Protein AF-A0A165U8E1-F1 (afdb_monomer)

Sequence (188 aa):
MFRFIMDIDNTLEETMRKMEQAFVKPVVGIERNIFEADGSMERFLAEEDQKIDDLNTQLAEFERIAQNEFNEVRIALEGAPITPHQIHELDNLIYVLENKANQTRKALQKSKSSLNQHVKELSLYSKQGASKMNKQNKRLRNWLEADAEACLKYALLYRALRADLSDKTEETKIKSRDDLDKFFDNLG

Solvent-accessible surface area (backbone atoms only — not comparable to full-atom values): 10462 Å² total; per-residue (Å²): 113,74,69,63,58,56,50,41,54,52,45,53,54,49,40,49,53,51,51,61,69,44,51,73,74,72,76,70,65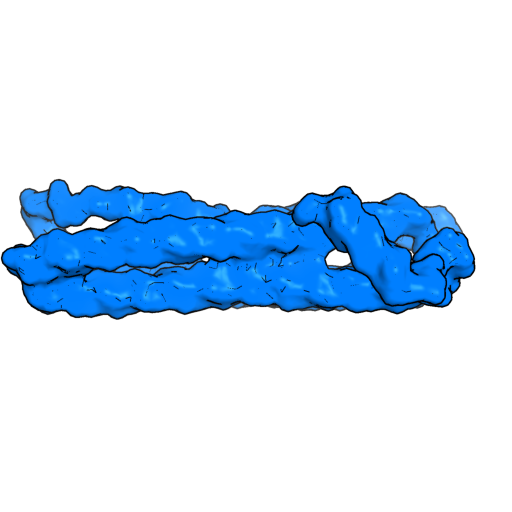,85,81,70,80,88,78,74,92,80,81,44,75,65,57,55,51,51,54,54,51,50,52,50,53,51,51,52,53,46,49,54,50,31,54,51,49,53,53,51,42,52,52,51,51,50,54,50,59,74,71,50,93,81,51,76,65,58,55,50,54,52,51,50,52,29,49,54,28,43,53,48,18,51,51,32,47,53,48,46,58,55,41,54,58,56,54,52,48,53,32,53,60,38,41,78,80,30,64,68,58,18,52,52,50,47,52,51,52,50,52,50,46,53,48,38,50,51,53,21,48,52,29,42,52,54,24,51,52,50,49,53,51,52,53,61,50,26,68,72,38,88,92,52,51,74,86,44,72,67,55,53,50,54,53,56,68,73,69,114

pLDDT: mean 73.1, std 14.59, range [34.38, 90.19]

Mean predicted aligned error: 11.15 Å

Secondary structure (DSSP, 8-state):
-HHHHHHHHHHHHHHHHHHHHHSPPP-----------SS-HHHHHHHHHHHHHHHHHHHHHHHHHHHHHHHHHHHHHHSSPPPHHHHHHHHHHHHHHHHHHHHHHHHHHHHHHHHHHHHHHHHTT-HHHHHHHHHHHHHHHHHHHHHHHHHHHHHHHHHHHHHHHHHHSTTS---SHHHHHHHHHTT-

Nearest PDB structures (foldseek):
  5msj-assembly2_H  TM=3.711E-01  e=5.737E+00  Mus musculus
  6r1j-assembly1_J-2  TM=2.034E-01  e=9.439E-01  Aeromonas hydrophila J-1
  5msj-assembly4_a  TM=2.692E-01  e=2.844E+00  Mus musculus
  6dfk-assembly2_N  TM=2.281E-01  e=2.327E+00  Plasmodium falciparum 3D7
  5mx5-assembly2_H  TM=2.598E-01  e=7.011E+00  Mus musculus

Foldseek 3Di:
DVVLQVLLVVLLVVLLVVLVVLQDDQPQACPDPCDDPDDDLVVVLVVLVVVLVVLVVSLVVSLVSLVVSLVVNLVSLVPDQDDPVSLVSLVVLLLVLQVSLVVLVVSLVVNVVVLVVVLVVVCVPDVVSSVSSVVSSVSVSVSSNSSSVSSNVSSVSSVVSSQVSLVVDPVRHPPDPVSVVVVVVVSD

Radius of gyration: 21.57 Å; Cα contacts (8 Å, |Δi|>4): 132; chains: 1; bounding box: 46×36×60 Å

Structure (mmCIF, N/CA/C/O backbone):
data_AF-A0A165U8E1-F1
#
_entry.id   AF-A0A165U8E1-F1
#
loop_
_atom_site.group_PDB
_atom_site.id
_atom_site.type_symbol
_atom_site.label_atom_id
_atom_site.label_alt_id
_atom_site.label_comp_id
_atom_site.label_asym_id
_atom_site.label_entity_id
_atom_site.label_seq_id
_atom_site.pdbx_PDB_ins_code
_atom_site.Cartn_x
_atom_site.Cartn_y
_atom_site.Cartn_z
_atom_site.occupancy
_atom_site.B_iso_or_equiv
_atom_site.auth_seq_id
_atom_site.auth_comp_id
_atom_site.auth_asym_id
_atom_site.auth_atom_id
_atom_site.pdbx_PDB_model_num
ATOM 1 N N . MET A 1 1 ? 21.571 10.385 -27.779 1.00 41.25 1 MET A N 1
ATOM 2 C CA . MET A 1 1 ? 21.739 9.095 -27.076 1.00 41.25 1 MET A CA 1
ATOM 3 C C . MET A 1 1 ? 21.942 9.292 -25.575 1.00 41.25 1 MET A C 1
ATOM 5 O O . MET A 1 1 ? 21.066 8.875 -24.842 1.00 41.25 1 MET A O 1
ATOM 9 N N . PHE A 1 2 ? 22.964 10.030 -25.114 1.00 36.56 2 PHE A N 1
ATOM 10 C CA . PHE A 1 2 ? 23.179 10.314 -23.676 1.00 36.56 2 PHE A CA 1
ATOM 11 C C . PHE A 1 2 ? 22.030 11.042 -22.946 1.00 36.56 2 PHE A C 1
ATOM 13 O O . PHE A 1 2 ? 21.851 10.832 -21.756 1.00 36.56 2 PHE A O 1
ATOM 20 N N . ARG A 1 3 ? 21.231 11.865 -23.643 1.00 39.47 3 ARG A N 1
ATOM 21 C CA . ARG A 1 3 ? 20.087 12.581 -23.042 1.00 39.47 3 ARG A CA 1
ATOM 22 C C . ARG A 1 3 ? 18.949 11.645 -22.598 1.00 39.47 3 ARG A C 1
ATOM 24 O O . ARG A 1 3 ? 18.412 11.843 -21.527 1.00 39.47 3 ARG A O 1
ATOM 31 N N . PHE A 1 4 ? 18.661 10.598 -23.376 1.00 45.91 4 PHE A N 1
ATOM 32 C CA . PHE A 1 4 ? 17.573 9.651 -23.086 1.00 45.91 4 PHE A CA 1
ATOM 33 C C . PHE A 1 4 ? 17.900 8.689 -21.935 1.00 45.91 4 PHE A C 1
ATOM 35 O O . PHE A 1 4 ? 17.009 8.312 -21.190 1.00 45.91 4 PHE A O 1
ATOM 42 N N . ILE A 1 5 ? 19.173 8.307 -21.774 1.00 51.28 5 ILE A N 1
ATOM 43 C CA . ILE A 1 5 ? 19.611 7.417 -20.684 1.00 51.28 5 ILE A CA 1
ATOM 44 C C . ILE A 1 5 ? 19.511 8.146 -19.333 1.00 51.28 5 ILE A C 1
ATOM 46 O O . ILE A 1 5 ? 18.982 7.587 -18.381 1.00 51.28 5 ILE A O 1
ATOM 50 N N . MET A 1 6 ? 19.927 9.418 -19.289 1.00 56.72 6 MET A N 1
ATOM 51 C CA . MET A 1 6 ? 19.822 10.276 -18.099 1.00 56.72 6 MET A CA 1
ATOM 52 C C . MET A 1 6 ? 18.364 10.536 -17.681 1.00 56.72 6 MET A C 1
ATOM 54 O O . MET A 1 6 ? 18.087 10.678 -16.496 1.00 56.72 6 MET A O 1
ATOM 58 N N . ASP A 1 7 ? 17.432 10.589 -18.639 1.00 70.38 7 ASP A N 1
ATOM 59 C CA . ASP A 1 7 ? 16.009 10.820 -18.359 1.00 70.38 7 ASP A CA 1
ATOM 60 C C . ASP A 1 7 ? 15.339 9.608 -17.680 1.00 70.38 7 ASP A C 1
ATOM 62 O O . ASP A 1 7 ? 14.475 9.802 -16.827 1.00 70.38 7 ASP A O 1
ATOM 66 N N . ILE A 1 8 ? 15.748 8.368 -17.991 1.00 69.62 8 ILE A N 1
ATOM 67 C CA . ILE A 1 8 ? 15.185 7.154 -17.362 1.00 69.62 8 ILE A CA 1
ATOM 68 C C . ILE A 1 8 ? 15.662 7.011 -15.916 1.00 69.62 8 ILE A C 1
ATOM 70 O O . ILE A 1 8 ? 14.837 6.773 -15.036 1.00 69.62 8 ILE A O 1
ATOM 74 N N . ASP A 1 9 ? 16.964 7.188 -15.667 1.00 74.00 9 ASP A N 1
ATOM 75 C CA . ASP A 1 9 ? 17.532 7.085 -14.315 1.00 74.00 9 ASP A CA 1
ATOM 76 C C . ASP A 1 9 ? 16.891 8.136 -13.392 1.00 74.00 9 ASP A C 1
ATOM 78 O O . ASP A 1 9 ? 16.398 7.796 -12.318 1.00 74.00 9 ASP A O 1
ATOM 82 N N . ASN A 1 10 ? 16.763 9.384 -13.868 1.00 80.56 10 ASN A N 1
ATOM 83 C CA . ASN A 1 10 ? 16.061 10.449 -13.145 1.00 80.56 10 ASN A CA 1
ATOM 84 C C . ASN A 1 10 ? 14.583 10.114 -12.889 1.00 80.56 10 ASN A C 1
ATOM 86 O O . ASN A 1 10 ? 14.066 10.423 -11.818 1.00 80.56 10 ASN A O 1
ATOM 90 N N . THR A 1 11 ? 13.896 9.493 -13.856 1.00 79.88 11 THR A N 1
ATOM 91 C CA . THR A 1 11 ? 12.483 9.108 -13.704 1.00 79.88 11 THR A CA 1
ATOM 92 C C . THR A 1 11 ? 12.326 8.045 -12.618 1.00 79.88 11 THR A C 1
ATOM 94 O O . THR A 1 11 ? 11.460 8.178 -11.761 1.00 79.88 11 THR A O 1
ATOM 97 N N . LEU A 1 12 ? 13.185 7.020 -12.600 1.00 79.25 12 LEU A N 1
ATOM 98 C CA . LEU A 1 12 ? 13.139 5.959 -11.590 1.00 79.25 12 LEU A CA 1
ATOM 99 C C . LEU A 1 12 ? 13.479 6.485 -10.188 1.00 79.25 12 LEU A C 1
ATOM 101 O O . LEU A 1 12 ? 12.741 6.198 -9.242 1.00 79.25 12 LEU A O 1
ATOM 105 N N . GLU A 1 13 ? 14.526 7.305 -10.055 1.00 82.00 13 GLU A N 1
ATOM 106 C CA . GLU A 1 13 ? 14.892 7.941 -8.781 1.00 82.00 13 GLU A CA 1
ATOM 107 C C . GLU A 1 13 ? 13.769 8.848 -8.259 1.00 82.00 13 GLU A C 1
ATOM 109 O O . GLU A 1 13 ? 13.403 8.810 -7.079 1.00 82.00 13 GLU A O 1
ATOM 114 N N . GLU A 1 14 ? 13.182 9.662 -9.139 1.00 82.94 14 GLU A N 1
ATOM 115 C CA . GLU A 1 14 ? 12.100 10.560 -8.762 1.00 82.94 14 GLU A CA 1
ATOM 116 C C . GLU A 1 14 ? 10.820 9.795 -8.401 1.00 82.94 14 GLU A C 1
ATOM 118 O O . GLU A 1 14 ? 10.171 10.141 -7.407 1.00 82.94 14 GLU A O 1
ATOM 123 N N . THR A 1 15 ? 10.491 8.728 -9.130 1.00 79.88 15 THR A N 1
ATOM 124 C CA . THR A 1 15 ? 9.395 7.823 -8.780 1.00 79.88 15 THR A CA 1
ATOM 125 C C . THR A 1 15 ? 9.624 7.190 -7.413 1.00 79.88 15 THR A C 1
ATOM 127 O O . THR A 1 15 ? 8.725 7.244 -6.573 1.00 79.88 15 THR A O 1
ATOM 130 N N . MET A 1 16 ? 10.815 6.651 -7.131 1.00 79.00 16 MET A N 1
ATOM 131 C CA . MET A 1 16 ? 11.134 6.104 -5.807 1.00 79.00 16 MET A CA 1
ATOM 132 C C . MET A 1 16 ? 10.926 7.149 -4.709 1.00 79.00 16 MET A C 1
ATOM 134 O O . MET A 1 16 ? 10.194 6.899 -3.751 1.00 79.00 16 MET A O 1
ATOM 138 N N . ARG A 1 17 ? 11.469 8.358 -4.888 1.00 81.19 17 ARG A N 1
ATOM 139 C CA . ARG A 1 17 ? 11.318 9.465 -3.934 1.00 81.19 17 ARG A CA 1
ATOM 140 C C . ARG A 1 17 ? 9.851 9.836 -3.702 1.00 81.19 17 ARG A C 1
ATOM 142 O O . ARG A 1 17 ? 9.441 10.032 -2.558 1.00 81.19 17 ARG A O 1
ATOM 149 N N . LYS A 1 18 ? 9.051 9.968 -4.763 1.00 80.44 18 LYS A N 1
ATOM 150 C CA . LYS A 1 18 ? 7.627 10.330 -4.664 1.00 80.44 18 LYS A CA 1
ATOM 151 C C . LYS A 1 18 ? 6.803 9.215 -4.023 1.00 80.44 18 LYS A C 1
ATOM 153 O O . LYS A 1 18 ? 5.937 9.514 -3.205 1.00 80.44 18 LYS A O 1
ATOM 158 N N . MET A 1 19 ? 7.089 7.950 -4.335 1.00 76.69 19 MET A N 1
ATOM 159 C CA . MET A 1 19 ? 6.429 6.798 -3.712 1.00 76.69 19 MET A CA 1
ATOM 160 C C . MET A 1 19 ? 6.762 6.719 -2.220 1.00 76.69 19 MET A C 1
ATOM 162 O O . MET A 1 19 ? 5.857 6.568 -1.404 1.00 76.69 19 MET A O 1
ATOM 166 N N . GLU A 1 20 ? 8.025 6.930 -1.844 1.00 73.94 20 GLU A N 1
ATOM 167 C CA . GLU A 1 20 ? 8.444 7.001 -0.442 1.00 73.94 20 GLU A CA 1
ATOM 168 C C . GLU A 1 20 ? 7.763 8.131 0.334 1.00 73.94 20 GLU A C 1
ATOM 170 O O . GLU A 1 20 ? 7.350 7.934 1.478 1.00 73.94 20 GLU A O 1
ATOM 175 N N . GLN A 1 21 ? 7.607 9.303 -0.287 1.00 73.75 21 GLN A N 1
ATOM 176 C CA . GLN A 1 21 ? 6.894 10.441 0.299 1.00 73.75 21 GLN A CA 1
ATOM 177 C C . GLN A 1 21 ? 5.386 10.193 0.416 1.00 73.75 21 GLN A C 1
ATOM 179 O O . GLN A 1 21 ? 4.772 10.627 1.391 1.00 73.75 21 GLN A O 1
ATOM 184 N N . ALA A 1 22 ? 4.802 9.496 -0.558 1.00 63.00 22 ALA A N 1
ATOM 185 C CA . ALA A 1 22 ? 3.387 9.148 -0.580 1.00 63.00 22 ALA A CA 1
ATOM 186 C C . ALA A 1 22 ? 3.047 7.969 0.347 1.00 63.00 22 ALA A C 1
ATOM 188 O O . ALA A 1 22 ? 1.878 7.771 0.680 1.00 63.00 22 ALA A O 1
ATOM 189 N N . PHE A 1 23 ? 4.038 7.188 0.794 1.00 71.94 23 PHE A N 1
ATOM 190 C CA . PHE A 1 23 ? 3.794 6.117 1.749 1.00 71.94 23 PHE A CA 1
ATOM 191 C C . PHE A 1 23 ? 3.302 6.672 3.078 1.00 71.94 23 PHE A C 1
ATOM 193 O O . PHE A 1 23 ? 4.045 7.254 3.874 1.00 71.94 23 PHE A O 1
ATOM 200 N N . VAL A 1 24 ? 2.050 6.350 3.384 1.00 63.62 24 VAL A N 1
ATOM 201 C CA . VAL A 1 24 ? 1.476 6.592 4.700 1.00 63.62 24 VAL A CA 1
ATOM 202 C C . VAL A 1 24 ? 2.293 5.811 5.719 1.00 63.62 24 VAL A C 1
ATOM 204 O O . VAL A 1 24 ? 2.405 4.585 5.628 1.00 63.62 24 VAL A O 1
ATOM 207 N N . LYS A 1 25 ? 2.931 6.488 6.684 1.00 59.56 25 LYS A N 1
ATOM 208 C CA . LYS A 1 25 ? 3.645 5.791 7.767 1.00 59.56 25 LYS A CA 1
ATOM 209 C C . LYS A 1 25 ? 2.680 4.781 8.391 1.00 59.56 25 LYS A C 1
ATOM 211 O O . LYS A 1 25 ? 1.541 5.160 8.665 1.00 59.56 25 LYS A O 1
ATOM 216 N N . PRO A 1 26 ? 3.092 3.513 8.598 1.00 49.81 26 PRO A N 1
ATOM 217 C CA . PRO A 1 26 ? 2.205 2.544 9.219 1.00 49.81 26 PRO A CA 1
ATOM 218 C C . PRO A 1 26 ? 1.732 3.161 10.527 1.00 49.81 26 PRO A C 1
ATOM 220 O O . PRO A 1 26 ? 2.569 3.652 11.289 1.00 49.81 26 PRO A O 1
ATOM 223 N N . VAL A 1 27 ? 0.421 3.176 10.768 1.00 51.69 27 VAL A N 1
ATOM 224 C CA . VAL A 1 27 ? -0.119 3.557 12.072 1.00 51.69 27 VAL A CA 1
ATOM 225 C C . VAL A 1 27 ? 0.416 2.516 13.052 1.00 51.69 27 VAL A C 1
ATOM 227 O O . VAL A 1 27 ? -0.137 1.422 13.191 1.00 51.69 27 VAL A O 1
ATOM 230 N N . VAL A 1 28 ? 1.584 2.808 13.635 1.00 42.62 28 VAL A N 1
ATOM 231 C CA . VAL A 1 28 ? 2.194 2.016 14.699 1.00 42.62 28 VAL A CA 1
ATOM 232 C C . VAL A 1 28 ? 1.125 1.948 15.766 1.00 42.62 28 VAL A C 1
ATOM 234 O O . VAL A 1 28 ? 0.536 2.978 16.088 1.00 42.62 28 VAL A O 1
ATOM 23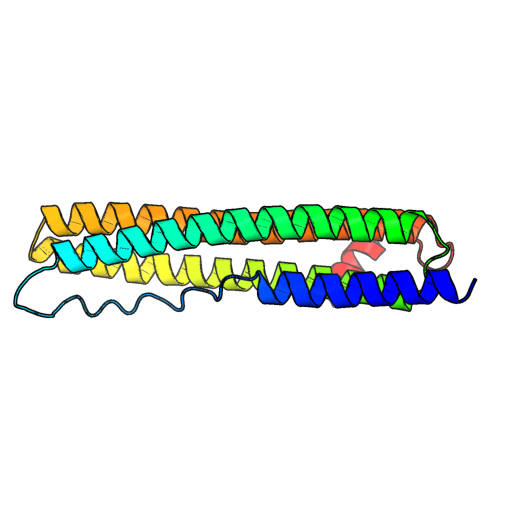7 N N . GLY A 1 29 ? 0.797 0.709 16.141 1.00 40.25 29 GLY A N 1
ATOM 238 C CA . GLY A 1 29 ? -0.462 0.311 16.755 1.00 40.25 29 GLY A CA 1
ATOM 239 C C . GLY A 1 29 ? -1.037 1.380 17.659 1.00 40.25 29 GLY A C 1
ATOM 240 O O . GLY A 1 29 ? -0.320 1.967 18.460 1.00 40.25 29 GLY A O 1
ATOM 241 N N . ILE A 1 30 ? -2.333 1.626 17.512 1.00 43.16 30 ILE A N 1
ATOM 242 C CA . ILE A 1 30 ? -3.035 2.534 18.398 1.00 43.16 30 ILE A CA 1
ATOM 243 C C . ILE A 1 30 ? -2.993 1.907 19.798 1.00 43.16 30 ILE A C 1
ATOM 245 O O . ILE A 1 30 ? -3.870 1.130 20.179 1.00 43.16 30 ILE A O 1
ATOM 249 N N . GLU A 1 31 ? -1.926 2.190 20.540 1.00 41.91 31 GLU A N 1
ATOM 250 C CA . GLU A 1 31 ? -1.805 2.003 21.975 1.00 41.91 31 GLU A CA 1
ATOM 251 C C . GLU A 1 31 ? -2.774 3.019 22.579 1.00 41.91 31 GLU A C 1
ATOM 253 O O . GLU A 1 31 ? -2.435 4.140 22.944 1.00 41.91 31 GLU A O 1
ATOM 258 N N . ARG A 1 32 ? -4.062 2.668 22.507 1.00 53.53 32 ARG A N 1
ATOM 259 C CA . ARG A 1 32 ? -5.158 3.502 22.982 1.00 53.53 32 ARG A CA 1
ATOM 260 C C . ARG A 1 32 ? -5.115 3.466 24.501 1.00 53.53 32 ARG A C 1
ATOM 262 O O . ARG A 1 32 ? -5.484 2.458 25.094 1.00 53.53 32 ARG A O 1
ATOM 269 N N . ASN A 1 33 ? -4.723 4.571 25.124 1.00 44.19 33 ASN A N 1
ATOM 270 C CA . ASN A 1 33 ? -5.055 4.825 26.520 1.00 44.19 33 ASN A CA 1
ATOM 271 C C . ASN A 1 33 ? -6.562 5.100 26.591 1.00 44.19 33 ASN A C 1
ATOM 273 O O . ASN A 1 33 ? -7.020 6.202 26.317 1.00 44.19 33 ASN A O 1
ATOM 277 N N . ILE A 1 34 ? -7.354 4.067 26.893 1.00 51.34 34 ILE A N 1
ATOM 278 C CA . ILE A 1 34 ? -8.830 4.137 26.923 1.00 51.34 34 ILE A CA 1
ATOM 279 C C . ILE A 1 34 ? -9.338 4.942 28.141 1.00 51.34 34 ILE A C 1
ATOM 281 O O . ILE A 1 34 ? -10.526 5.243 28.233 1.00 51.34 34 ILE A O 1
ATOM 285 N N . PHE A 1 35 ? -8.461 5.336 29.068 1.00 50.62 35 PHE A N 1
ATOM 286 C CA . PHE A 1 35 ? -8.847 5.957 30.333 1.00 50.62 35 PHE A CA 1
ATOM 287 C C . PHE A 1 35 ? -8.251 7.353 30.519 1.00 50.62 35 PHE A C 1
ATOM 289 O O . PHE A 1 35 ? -7.248 7.519 31.201 1.00 50.62 35 PHE A O 1
ATOM 296 N N . GLU A 1 36 ? -8.950 8.365 30.005 1.00 43.66 36 GLU A N 1
ATOM 297 C CA . GLU A 1 36 ? -9.009 9.669 30.669 1.00 43.66 36 GLU A CA 1
ATOM 298 C C . GLU A 1 36 ? -10.472 9.966 31.012 1.00 43.66 36 GLU A C 1
ATOM 300 O O . GLU A 1 36 ? -11.333 10.227 30.167 1.00 43.66 36 GLU A O 1
ATOM 305 N N . ALA A 1 37 ? -10.766 9.797 32.298 1.00 44.94 37 ALA A N 1
ATOM 306 C CA . ALA A 1 37 ? -12.047 10.074 32.911 1.00 44.94 37 ALA A CA 1
ATOM 307 C C . ALA A 1 37 ? -12.207 11.591 33.075 1.00 44.94 37 ALA A C 1
ATOM 309 O O . ALA A 1 37 ? -11.689 12.116 34.047 1.00 44.94 37 ALA A O 1
ATOM 310 N N . ASP A 1 38 ? -12.858 12.275 32.121 1.00 45.91 38 ASP A N 1
ATOM 311 C CA . ASP A 1 38 ? -13.677 13.487 32.395 1.00 45.91 38 ASP A CA 1
ATOM 312 C C . ASP A 1 38 ? -14.398 14.114 31.176 1.00 45.91 38 ASP A C 1
ATOM 314 O O . ASP A 1 38 ? -14.696 15.306 31.133 1.00 45.91 38 ASP A O 1
ATOM 318 N N . GLY A 1 39 ? -14.775 13.314 30.173 1.00 49.66 39 GLY A N 1
ATOM 319 C CA . GLY A 1 39 ? -15.511 13.829 29.012 1.00 49.66 39 GLY A CA 1
ATOM 320 C C . GLY A 1 39 ? -14.570 14.149 27.839 1.00 49.66 39 GLY A C 1
ATOM 321 O O . GLY A 1 39 ? -13.868 15.145 27.821 1.00 49.66 39 GLY A O 1
ATOM 322 N N . SER A 1 40 ? -14.550 13.370 26.767 1.00 64.31 40 SER A N 1
ATOM 323 C CA . SER A 1 40 ? -15.553 12.391 26.389 1.00 64.31 40 SER A CA 1
ATOM 324 C C . SER A 1 40 ? -14.939 11.338 25.489 1.00 64.31 40 SER A C 1
ATOM 326 O O . SER A 1 40 ? -14.329 11.645 24.469 1.00 64.31 40 SER A O 1
ATOM 328 N N . MET A 1 41 ? -15.206 10.083 25.832 1.00 66.88 41 MET A N 1
ATOM 329 C CA . MET A 1 41 ? -15.023 8.957 24.928 1.00 66.88 41 MET A CA 1
ATOM 330 C C . MET A 1 41 ? -15.653 9.226 23.551 1.00 66.88 41 MET A C 1
ATOM 332 O O . MET A 1 41 ? -15.139 8.763 22.548 1.00 66.88 41 MET A O 1
ATOM 336 N N . GLU A 1 42 ? -16.719 10.027 23.480 1.00 68.06 42 GLU A N 1
ATOM 337 C CA . GLU A 1 42 ? -17.314 10.487 22.220 1.00 68.06 42 GLU A CA 1
ATOM 338 C C . GLU A 1 42 ? -16.403 11.420 21.406 1.00 68.06 42 GLU A C 1
ATOM 340 O O . GLU A 1 42 ? -16.290 11.218 20.203 1.00 68.06 42 GLU A O 1
ATOM 345 N N . ARG A 1 43 ? -15.713 12.392 22.023 1.00 69.75 43 ARG A N 1
ATOM 346 C CA . ARG A 1 43 ? -14.693 13.208 21.333 1.00 69.75 43 ARG A CA 1
ATOM 347 C C . ARG A 1 43 ? -13.527 12.352 20.869 1.00 69.75 43 ARG A C 1
ATOM 349 O O . ARG A 1 43 ? -13.144 12.461 19.715 1.00 69.75 43 ARG A O 1
ATOM 356 N N . PHE A 1 44 ? -13.035 11.457 21.724 1.00 70.50 44 PHE A N 1
ATOM 357 C CA . PHE A 1 44 ? -11.961 10.537 21.349 1.00 70.50 44 PHE A CA 1
ATOM 358 C C . PHE A 1 44 ? -12.359 9.666 20.149 1.00 70.50 44 PHE A C 1
ATOM 360 O O . PHE A 1 44 ? -11.633 9.580 19.166 1.00 70.50 44 PHE A O 1
ATOM 367 N N . LEU A 1 45 ? -13.547 9.053 20.195 1.00 71.50 45 LEU A N 1
ATOM 368 C CA . LEU A 1 45 ? -14.062 8.266 19.079 1.00 71.50 45 LEU A CA 1
ATOM 369 C C . LEU A 1 45 ? -14.235 9.148 17.827 1.00 71.50 45 LEU A C 1
ATOM 371 O O . LEU A 1 45 ? -13.832 8.726 16.750 1.00 71.50 45 LEU A O 1
ATOM 375 N N . ALA A 1 46 ? -14.763 10.367 17.940 1.00 73.25 46 ALA A N 1
ATOM 376 C CA . ALA A 1 46 ? -14.914 11.269 16.796 1.00 73.25 46 ALA A CA 1
ATOM 377 C C . ALA A 1 46 ? -13.567 11.669 16.160 1.00 73.25 46 ALA A C 1
ATOM 379 O O . ALA A 1 46 ? -13.450 11.682 14.937 1.00 73.25 46 ALA A O 1
ATOM 380 N N . GLU A 1 47 ? -12.542 11.946 16.967 1.00 78.06 47 GLU A N 1
ATOM 381 C CA . GLU A 1 47 ? -11.183 12.225 16.486 1.00 78.06 47 GLU A CA 1
ATOM 382 C C . GLU A 1 47 ? -10.582 11.022 15.751 1.00 78.06 47 GLU A C 1
ATOM 384 O O . GLU A 1 47 ? -9.964 11.174 14.700 1.00 78.06 47 GLU A O 1
ATOM 389 N N . GLU A 1 48 ? -10.785 9.811 16.268 1.00 76.19 48 GLU A N 1
ATOM 390 C CA . GLU A 1 48 ? -10.321 8.583 15.619 1.00 76.19 48 GLU A CA 1
ATOM 391 C C . GLU A 1 48 ? -11.061 8.294 14.305 1.00 76.19 48 GLU A C 1
ATOM 393 O O . GLU A 1 48 ? -10.455 7.778 13.367 1.00 76.19 48 GLU A O 1
ATOM 398 N N . ASP A 1 49 ? -12.347 8.648 14.205 1.00 77.31 49 ASP A N 1
ATOM 399 C CA . ASP A 1 49 ? -13.092 8.576 12.945 1.00 77.31 49 ASP A CA 1
ATOM 400 C C . ASP A 1 49 ? -12.522 9.542 11.900 1.00 77.31 49 ASP A C 1
ATOM 402 O O . ASP A 1 49 ? -12.282 9.120 10.768 1.00 77.31 49 ASP A O 1
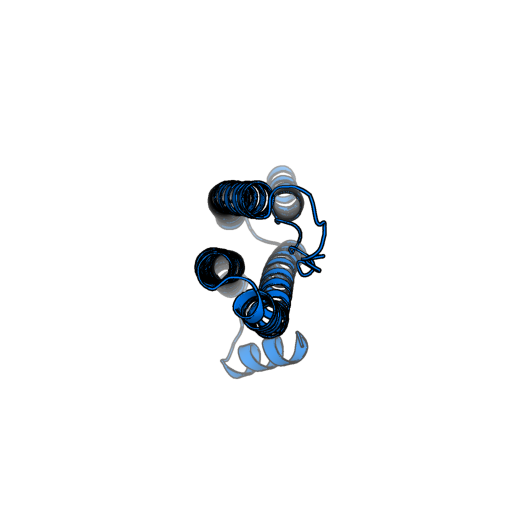ATOM 406 N N . GLN A 1 50 ? -12.235 10.790 12.286 1.00 77.94 50 GLN A N 1
ATOM 407 C CA . GLN A 1 50 ? -11.619 11.771 11.389 1.00 77.94 50 GLN A CA 1
ATOM 408 C C . GLN A 1 50 ? -10.250 11.295 10.891 1.00 77.94 50 GLN A C 1
ATOM 410 O O . GLN A 1 50 ? -9.980 11.358 9.695 1.00 77.94 50 GLN A O 1
ATOM 415 N N . LYS A 1 51 ? -9.414 10.731 11.774 1.00 80.19 51 LYS A N 1
ATOM 416 C CA . LYS A 1 51 ? -8.118 10.157 11.375 1.00 80.19 51 LYS A CA 1
ATOM 417 C C . LYS A 1 51 ? -8.275 9.059 10.323 1.00 80.19 51 LYS A C 1
ATOM 419 O O . LYS A 1 51 ? -7.472 8.988 9.402 1.00 80.19 51 LYS A O 1
ATOM 424 N N . ILE A 1 52 ? -9.288 8.195 10.437 1.00 80.81 52 ILE A N 1
ATOM 425 C CA . ILE A 1 52 ? -9.548 7.149 9.432 1.00 80.81 52 ILE A CA 1
ATOM 426 C C . ILE A 1 52 ? -9.943 7.766 8.081 1.00 80.81 52 ILE A C 1
ATOM 428 O O . ILE A 1 52 ? -9.549 7.249 7.036 1.00 80.81 52 ILE A O 1
ATOM 432 N N . ASP A 1 53 ? -10.697 8.863 8.080 1.00 81.12 53 ASP A N 1
ATOM 433 C CA . ASP A 1 53 ? -11.071 9.563 6.846 1.00 81.12 53 ASP A CA 1
ATOM 434 C C . ASP A 1 53 ? -9.884 10.300 6.204 1.00 81.12 53 ASP A C 1
ATOM 436 O O . ASP A 1 53 ? -9.714 10.253 4.980 1.00 81.12 53 ASP A O 1
ATOM 440 N N . ASP A 1 54 ? -8.990 10.867 7.015 1.00 82.06 54 ASP A N 1
ATOM 441 C CA . ASP A 1 54 ? -7.722 11.432 6.547 1.00 82.06 54 ASP A CA 1
ATOM 442 C C . ASP A 1 54 ? -6.838 10.343 5.910 1.00 82.06 54 ASP A C 1
ATOM 444 O O . ASP A 1 54 ? -6.279 10.538 4.830 1.00 82.06 54 ASP A O 1
ATOM 448 N N . LEU A 1 55 ? -6.768 9.157 6.526 1.00 83.62 55 LEU A N 1
ATOM 449 C CA . LEU A 1 55 ? -6.044 7.999 5.991 1.00 83.62 55 LEU A CA 1
ATOM 450 C C . LEU A 1 55 ? -6.621 7.514 4.649 1.00 83.62 55 LEU A C 1
ATOM 452 O O . LEU A 1 55 ? -5.862 7.180 3.738 1.00 83.62 55 LEU A O 1
ATOM 456 N N . ASN A 1 56 ? -7.948 7.498 4.487 1.00 83.50 56 ASN A N 1
ATOM 457 C CA . ASN A 1 56 ? -8.579 7.175 3.200 1.00 83.50 56 ASN A CA 1
ATOM 458 C C . ASN A 1 56 ? -8.209 8.194 2.113 1.00 83.50 56 ASN A C 1
ATOM 460 O O . ASN A 1 56 ? -7.975 7.819 0.965 1.00 83.50 56 ASN A O 1
ATOM 464 N N . THR A 1 57 ? -8.128 9.475 2.478 1.00 86.44 57 THR A N 1
ATOM 465 C CA . THR A 1 57 ? -7.708 10.542 1.559 1.00 86.44 57 THR A CA 1
ATOM 466 C C . THR A 1 57 ? -6.255 10.351 1.125 1.00 86.44 57 THR A C 1
ATOM 468 O O . THR A 1 57 ? -5.957 10.413 -0.067 1.00 86.44 57 THR A O 1
ATOM 471 N N . GLN A 1 58 ? -5.365 10.034 2.070 1.00 81.44 58 GLN A N 1
ATOM 472 C CA . GLN A 1 58 ? -3.961 9.735 1.777 1.00 81.44 58 GLN A CA 1
ATOM 473 C C . GLN A 1 58 ? -3.799 8.484 0.903 1.00 81.44 58 GLN A C 1
ATOM 475 O O . GLN A 1 58 ? -2.958 8.472 0.010 1.00 81.44 58 GLN A O 1
ATOM 480 N N . LEU A 1 59 ? -4.625 7.451 1.105 1.00 85.06 59 LEU A N 1
ATOM 481 C CA . LEU A 1 59 ? -4.615 6.253 0.260 1.00 85.06 59 LEU A CA 1
ATOM 482 C C . LEU A 1 59 ? -5.003 6.581 -1.188 1.00 85.06 59 LEU A C 1
ATOM 484 O O . LEU A 1 59 ? -4.321 6.157 -2.117 1.00 85.06 59 LEU A O 1
ATOM 488 N N . ALA A 1 60 ? -6.057 7.374 -1.388 1.00 86.44 60 ALA A N 1
ATOM 489 C CA . ALA A 1 60 ? -6.464 7.803 -2.725 1.00 86.44 60 ALA A CA 1
ATOM 490 C C . ALA A 1 60 ? -5.379 8.653 -3.413 1.00 86.44 60 ALA A C 1
ATOM 492 O O . ALA A 1 60 ? -5.146 8.528 -4.618 1.00 86.44 60 ALA A O 1
ATOM 493 N N . GLU A 1 61 ? -4.691 9.508 -2.653 1.00 86.62 61 GLU A N 1
ATOM 494 C CA . GLU A 1 61 ? -3.555 10.276 -3.156 1.00 86.62 61 GLU A CA 1
ATOM 495 C C . GLU A 1 61 ? -2.382 9.372 -3.549 1.00 86.62 61 GLU A C 1
ATOM 497 O O . GLU A 1 61 ? -1.849 9.525 -4.652 1.00 86.62 61 GLU A O 1
ATOM 502 N N . PHE A 1 62 ? -2.032 8.402 -2.702 1.00 87.19 62 PHE A N 1
ATOM 503 C CA . PHE A 1 62 ? -1.021 7.395 -3.005 1.00 87.19 62 PHE A CA 1
ATOM 504 C C . PHE A 1 62 ? -1.360 6.636 -4.289 1.00 87.19 62 PHE A C 1
ATOM 506 O O . PHE A 1 62 ? -0.524 6.562 -5.186 1.00 87.19 62 PHE A O 1
ATOM 513 N N . GLU A 1 63 ? -2.586 6.125 -4.431 1.00 87.56 63 GLU A N 1
ATOM 514 C CA . GLU A 1 63 ? -2.988 5.385 -5.629 1.00 87.56 63 GLU A CA 1
ATOM 515 C C . GLU A 1 63 ? -2.899 6.236 -6.896 1.00 87.56 63 GLU A C 1
ATOM 517 O O . GLU A 1 63 ? -2.488 5.729 -7.942 1.00 87.56 63 GLU A O 1
ATOM 522 N N . ARG A 1 64 ? -3.251 7.524 -6.810 1.00 90.19 64 ARG A N 1
ATOM 523 C CA . ARG A 1 64 ? -3.133 8.471 -7.924 1.00 90.19 64 ARG A CA 1
ATOM 524 C C . ARG A 1 64 ? -1.673 8.706 -8.307 1.00 90.19 64 ARG A C 1
ATOM 526 O O . ARG A 1 64 ? -1.355 8.681 -9.494 1.00 90.19 64 ARG A O 1
ATOM 533 N N . ILE A 1 65 ? -0.802 8.947 -7.325 1.00 84.88 65 ILE A N 1
ATOM 534 C CA . ILE A 1 65 ? 0.637 9.136 -7.555 1.00 84.88 65 ILE A CA 1
ATOM 535 C C . ILE A 1 65 ? 1.217 7.862 -8.165 1.00 84.88 65 ILE A C 1
ATOM 537 O O . ILE A 1 65 ? 1.761 7.914 -9.260 1.00 84.88 65 ILE A O 1
ATOM 541 N N . ALA A 1 66 ? 1.000 6.710 -7.535 1.00 86.88 66 ALA A N 1
ATOM 542 C CA . ALA A 1 66 ? 1.498 5.424 -8.002 1.00 86.88 66 ALA A CA 1
ATOM 543 C C . ALA A 1 66 ? 1.056 5.092 -9.434 1.00 86.88 66 ALA A C 1
ATOM 545 O O . ALA A 1 66 ? 1.851 4.586 -10.224 1.00 86.88 66 ALA A O 1
ATOM 546 N N . GLN A 1 67 ? -0.186 5.422 -9.801 1.00 89.06 67 GLN A N 1
ATOM 547 C CA . GLN A 1 67 ? -0.677 5.239 -11.165 1.00 89.06 67 GLN A CA 1
ATOM 548 C C . GLN A 1 67 ? 0.027 6.149 -12.175 1.00 89.06 67 GLN A C 1
ATOM 550 O O . GLN A 1 67 ? 0.339 5.703 -13.282 1.00 89.06 67 GLN A O 1
ATOM 555 N N . ASN A 1 68 ? 0.235 7.417 -11.820 1.00 87.06 68 ASN A N 1
ATOM 556 C CA . ASN A 1 68 ? 0.914 8.380 -12.679 1.00 87.06 68 ASN A CA 1
ATOM 557 C C . ASN A 1 68 ? 2.379 7.992 -12.876 1.00 87.06 68 ASN A C 1
ATOM 559 O O . ASN A 1 68 ? 2.817 7.862 -14.014 1.00 87.06 68 ASN A O 1
ATOM 563 N N . GLU A 1 69 ? 3.087 7.711 -11.784 1.00 88.31 69 GLU A N 1
ATOM 564 C CA . GLU A 1 69 ? 4.493 7.311 -11.817 1.00 88.31 69 GLU A CA 1
ATOM 565 C C . GLU A 1 69 ? 4.685 5.997 -12.583 1.00 88.31 69 GLU A C 1
ATOM 567 O O . GLU A 1 69 ? 5.578 5.896 -13.418 1.00 88.31 69 GLU A O 1
ATOM 572 N N . PHE A 1 70 ? 3.788 5.016 -12.411 1.00 89.81 70 PHE A N 1
ATOM 573 C CA . PHE A 1 70 ? 3.839 3.787 -13.207 1.00 89.81 70 PHE A CA 1
ATOM 574 C C . PHE A 1 70 ? 3.737 4.072 -14.710 1.00 89.81 70 PHE A C 1
ATOM 576 O O . PHE A 1 70 ? 4.464 3.483 -15.511 1.00 89.81 70 PHE A O 1
ATOM 583 N N . ASN A 1 71 ? 2.843 4.980 -15.110 1.00 87.75 71 ASN A N 1
ATOM 584 C CA . ASN A 1 71 ? 2.695 5.355 -16.513 1.00 87.75 71 ASN A CA 1
ATOM 585 C C . ASN A 1 71 ? 3.931 6.094 -17.042 1.00 87.75 71 ASN A C 1
ATOM 587 O O . ASN A 1 71 ? 4.338 5.826 -18.171 1.00 87.75 71 ASN A O 1
ATOM 591 N N . GLU A 1 72 ? 4.522 6.987 -16.246 1.00 86.50 72 GLU A N 1
ATOM 592 C CA . GLU A 1 72 ? 5.749 7.713 -16.598 1.00 86.50 72 GLU A CA 1
ATOM 593 C C . GLU A 1 72 ? 6.927 6.751 -16.783 1.00 86.50 72 GLU A C 1
ATOM 595 O O . GLU A 1 72 ? 7.547 6.746 -17.848 1.00 86.50 72 GLU A O 1
ATOM 600 N N . VAL A 1 73 ? 7.162 5.859 -15.816 1.00 86.12 73 VAL A N 1
ATOM 601 C CA . VAL A 1 73 ? 8.207 4.827 -15.883 1.00 86.12 73 VAL A CA 1
ATOM 602 C C . VAL A 1 73 ? 8.000 3.902 -17.082 1.00 86.12 73 VAL A C 1
ATOM 604 O O . VAL A 1 73 ? 8.945 3.630 -17.823 1.00 86.12 73 VAL A O 1
ATOM 607 N N . ARG A 1 74 ? 6.764 3.449 -17.331 1.00 87.75 74 ARG A N 1
ATOM 608 C CA . ARG A 1 74 ? 6.4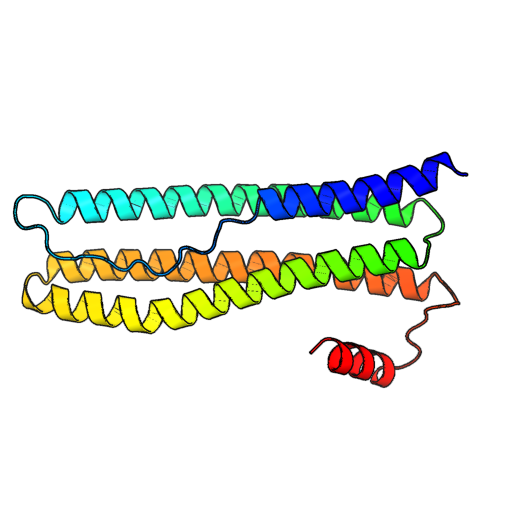44 2.612 -18.497 1.00 87.75 74 ARG A CA 1
ATOM 609 C C . ARG A 1 74 ? 6.790 3.316 -19.809 1.00 87.75 74 ARG A C 1
ATOM 611 O O . ARG A 1 74 ? 7.446 2.720 -20.656 1.00 87.75 74 ARG A O 1
ATOM 618 N N . ILE A 1 75 ? 6.373 4.571 -19.977 1.00 85.12 75 ILE A N 1
ATOM 619 C CA . ILE A 1 75 ? 6.651 5.357 -21.190 1.00 85.12 75 ILE A CA 1
ATOM 620 C C . ILE A 1 75 ? 8.159 5.572 -21.366 1.00 85.12 75 ILE A C 1
ATOM 622 O O . ILE A 1 75 ? 8.669 5.427 -22.478 1.00 85.12 75 ILE A O 1
ATOM 626 N N . ALA A 1 76 ? 8.871 5.892 -20.283 1.00 81.56 76 ALA A N 1
ATOM 627 C CA . ALA A 1 76 ? 10.315 6.100 -20.306 1.00 81.56 76 ALA A CA 1
ATOM 628 C C . ALA A 1 76 ? 11.065 4.829 -20.747 1.00 81.56 76 ALA A C 1
ATOM 630 O O . ALA A 1 76 ? 11.949 4.897 -21.601 1.00 81.56 76 ALA A O 1
ATOM 631 N N . LEU A 1 77 ? 10.661 3.665 -20.227 1.00 77.75 77 LEU A N 1
ATOM 632 C CA . LEU A 1 77 ? 11.280 2.372 -20.531 1.00 77.75 77 LEU A CA 1
ATOM 633 C C . LEU A 1 77 ? 10.871 1.803 -21.904 1.00 77.75 77 LEU A C 1
ATOM 635 O O . LEU A 1 77 ? 11.645 1.074 -22.516 1.00 77.75 77 LEU A O 1
ATOM 639 N N . GLU A 1 78 ? 9.700 2.156 -22.443 1.00 76.25 78 GLU A N 1
ATOM 640 C CA . GLU A 1 78 ? 9.289 1.776 -23.807 1.00 76.25 78 GLU A CA 1
ATOM 641 C C . GLU A 1 78 ? 10.053 2.546 -24.906 1.00 76.25 78 GLU A C 1
ATOM 643 O O . GLU A 1 78 ? 10.126 2.087 -26.049 1.00 76.25 78 GLU A O 1
ATOM 648 N N . GLY A 1 79 ? 10.614 3.718 -24.585 1.00 68.88 79 GLY A N 1
ATOM 649 C CA . GLY A 1 79 ? 11.166 4.665 -25.560 1.00 68.88 79 GLY A CA 1
ATOM 650 C C . GLY A 1 79 ? 12.655 4.521 -25.899 1.00 68.88 79 GLY A C 1
ATOM 651 O O . GLY A 1 79 ? 13.131 5.222 -26.796 1.00 68.88 79 GLY A O 1
ATOM 652 N N . ALA A 1 80 ? 13.413 3.662 -25.210 1.00 67.50 80 ALA A N 1
ATOM 653 C CA . ALA A 1 80 ? 14.866 3.579 -25.373 1.00 67.50 80 ALA A CA 1
ATOM 654 C C . ALA A 1 80 ? 15.433 2.188 -25.027 1.00 67.50 80 ALA A C 1
ATOM 656 O O . ALA A 1 80 ? 14.789 1.417 -24.322 1.00 67.50 80 ALA A O 1
ATOM 657 N N . PRO A 1 81 ? 16.648 1.846 -25.503 1.00 71.50 81 PRO A N 1
ATOM 658 C CA . PRO A 1 81 ? 17.368 0.675 -25.013 1.00 71.50 81 PRO A CA 1
ATOM 659 C C . PRO A 1 81 ? 17.687 0.832 -23.522 1.00 71.50 81 PRO A C 1
ATOM 661 O O . PRO A 1 81 ? 18.238 1.851 -23.102 1.00 71.50 81 PRO A O 1
ATOM 664 N N . ILE A 1 82 ? 17.342 -0.194 -22.748 1.00 75.38 82 ILE A N 1
ATOM 665 C CA . ILE A 1 82 ? 17.431 -0.197 -21.287 1.00 75.38 82 ILE A CA 1
ATOM 666 C C . ILE A 1 82 ? 18.758 -0.803 -20.853 1.00 75.38 82 ILE A C 1
ATOM 668 O O . ILE A 1 82 ? 19.250 -1.762 -21.451 1.00 75.38 82 ILE A O 1
ATOM 672 N N . THR A 1 83 ? 19.335 -0.244 -19.797 1.00 78.25 83 THR A N 1
ATOM 673 C CA . THR A 1 83 ? 20.574 -0.750 -19.208 1.00 78.25 83 THR A CA 1
ATOM 674 C C . THR A 1 83 ? 20.299 -1.729 -18.058 1.00 78.25 83 THR A C 1
ATOM 676 O O . THR A 1 83 ? 19.263 -1.633 -17.396 1.00 78.25 83 THR A O 1
ATOM 679 N N . PRO A 1 84 ? 21.239 -2.637 -17.733 1.00 77.50 84 PRO A N 1
ATOM 680 C CA . PRO A 1 84 ? 21.119 -3.495 -16.551 1.00 77.50 84 PRO A CA 1
ATOM 681 C C . PRO A 1 84 ? 20.920 -2.720 -15.238 1.00 77.50 84 PRO A C 1
ATOM 683 O O . PRO A 1 84 ? 20.233 -3.202 -14.342 1.00 77.50 84 PRO A O 1
ATOM 686 N N . HIS A 1 85 ? 21.477 -1.507 -15.132 1.00 78.44 85 HIS A N 1
ATOM 687 C CA . HIS A 1 85 ? 21.277 -0.627 -13.978 1.00 78.44 85 HIS A CA 1
ATOM 688 C C . HIS A 1 85 ? 19.805 -0.219 -13.814 1.00 78.44 85 HIS A C 1
ATOM 690 O O . HIS A 1 85 ? 19.263 -0.319 -12.722 1.00 78.44 85 HIS A O 1
ATOM 696 N N . GLN A 1 86 ? 19.126 0.138 -14.903 1.00 79.56 86 GLN A N 1
ATOM 697 C CA . GLN A 1 86 ? 17.715 0.544 -14.881 1.00 79.56 86 GLN A CA 1
ATOM 698 C C . GLN A 1 86 ? 16.774 -0.615 -14.540 1.00 79.56 86 GLN A C 1
ATOM 700 O O . GLN A 1 86 ? 15.765 -0.422 -13.867 1.00 79.56 86 GLN A O 1
ATOM 705 N N . ILE A 1 87 ? 17.124 -1.836 -14.956 1.00 80.69 87 ILE A N 1
ATOM 706 C CA . ILE A 1 87 ? 16.417 -3.048 -14.518 1.00 80.69 87 ILE A CA 1
ATOM 707 C C . ILE A 1 87 ? 16.599 -3.247 -13.007 1.00 80.69 87 ILE A C 1
ATOM 709 O O . ILE A 1 87 ? 15.642 -3.589 -12.317 1.00 80.69 87 ILE A O 1
ATOM 713 N N . HIS A 1 88 ? 17.800 -2.994 -12.480 1.00 78.06 88 HIS A N 1
ATOM 714 C CA . HIS A 1 88 ? 18.062 -3.080 -11.045 1.00 78.06 88 HIS A CA 1
ATOM 715 C C . HIS A 1 88 ? 17.286 -2.028 -10.235 1.00 78.06 88 HIS A C 1
ATOM 717 O O . HIS A 1 88 ? 16.706 -2.368 -9.208 1.00 78.06 88 HIS A O 1
ATOM 723 N N . GLU A 1 89 ? 17.200 -0.783 -10.707 1.00 76.69 89 GLU A N 1
ATOM 724 C CA . GLU A 1 89 ? 16.383 0.255 -10.056 1.00 76.69 89 GLU A CA 1
ATOM 725 C C . GLU A 1 89 ? 14.884 -0.087 -10.069 1.00 76.69 89 GLU A C 1
ATOM 727 O O . GLU A 1 89 ? 14.170 0.132 -9.088 1.00 76.69 89 GLU A O 1
ATOM 732 N N . LEU A 1 90 ? 14.403 -0.719 -11.143 1.00 83.38 90 LEU A N 1
ATOM 733 C CA . LEU A 1 90 ? 13.042 -1.249 -11.198 1.00 83.38 90 LEU A CA 1
ATOM 734 C C . LEU A 1 90 ? 12.823 -2.378 -10.171 1.00 83.38 90 LEU A C 1
ATOM 736 O O . LEU A 1 90 ? 11.789 -2.402 -9.501 1.00 83.38 90 LEU A O 1
ATOM 740 N N . ASP A 1 91 ? 13.802 -3.272 -9.999 1.00 81.94 91 ASP A N 1
ATOM 741 C CA . ASP A 1 91 ? 13.787 -4.314 -8.963 1.00 81.94 91 ASP A CA 1
ATOM 742 C C . ASP A 1 91 ? 13.783 -3.700 -7.544 1.00 81.94 91 ASP A C 1
ATOM 744 O O . ASP A 1 91 ? 13.042 -4.167 -6.672 1.00 81.94 91 ASP A O 1
ATOM 748 N N . ASN A 1 92 ? 14.523 -2.608 -7.316 1.00 78.94 92 ASN A N 1
ATOM 749 C CA . ASN A 1 92 ? 14.5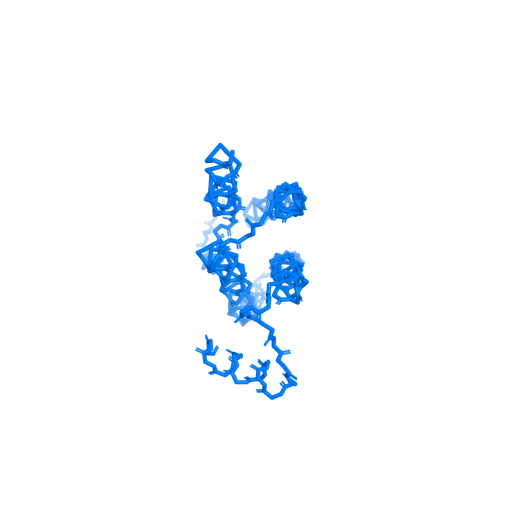16 -1.874 -6.045 1.00 78.94 92 ASN A CA 1
ATOM 750 C C . ASN A 1 92 ? 13.134 -1.279 -5.737 1.00 78.94 92 ASN A C 1
ATOM 752 O O . ASN A 1 92 ? 12.623 -1.437 -4.625 1.00 78.94 92 ASN A O 1
ATOM 756 N N . LEU A 1 93 ? 12.491 -0.645 -6.720 1.00 82.38 93 LEU A N 1
ATOM 757 C CA . LEU A 1 93 ? 11.144 -0.091 -6.566 1.00 82.38 93 LEU A CA 1
ATOM 758 C C . LEU A 1 93 ? 10.107 -1.178 -6.230 1.00 82.38 93 LEU A C 1
ATOM 760 O O . LEU A 1 93 ? 9.270 -0.988 -5.341 1.00 82.38 93 LEU A O 1
ATOM 764 N N . ILE A 1 94 ? 10.187 -2.334 -6.898 1.00 84.75 94 ILE A N 1
ATOM 765 C CA . ILE A 1 94 ? 9.358 -3.515 -6.604 1.00 84.75 94 ILE A CA 1
ATOM 766 C C . ILE A 1 94 ? 9.560 -3.953 -5.147 1.00 84.75 94 ILE A C 1
ATOM 768 O O . ILE A 1 94 ? 8.586 -4.104 -4.403 1.00 84.75 94 ILE A O 1
ATOM 772 N N . TYR A 1 95 ? 10.817 -4.099 -4.718 1.00 84.31 95 TYR A N 1
ATOM 773 C CA . TYR A 1 95 ? 11.156 -4.513 -3.358 1.00 84.31 95 TYR A CA 1
ATOM 774 C C . TYR A 1 95 ? 10.614 -3.544 -2.299 1.00 84.31 95 TYR A C 1
ATOM 776 O O . TYR A 1 95 ? 10.045 -3.969 -1.289 1.00 84.31 95 TYR A O 1
ATOM 784 N N . VAL A 1 96 ? 10.740 -2.235 -2.527 1.00 82.50 96 VAL A N 1
ATOM 785 C CA . VAL A 1 96 ? 10.237 -1.206 -1.608 1.00 82.50 96 VAL A CA 1
ATOM 786 C C . VAL A 1 96 ? 8.719 -1.318 -1.429 1.00 82.50 96 VAL A C 1
ATOM 788 O O . VAL A 1 96 ? 8.233 -1.322 -0.292 1.00 82.50 96 VAL A O 1
ATOM 791 N N . LEU A 1 97 ? 7.968 -1.476 -2.524 1.00 82.44 97 LEU A N 1
ATOM 792 C CA . LEU A 1 97 ? 6.509 -1.628 -2.486 1.00 82.44 97 LEU A CA 1
ATOM 793 C C . LEU A 1 97 ? 6.074 -2.908 -1.761 1.00 82.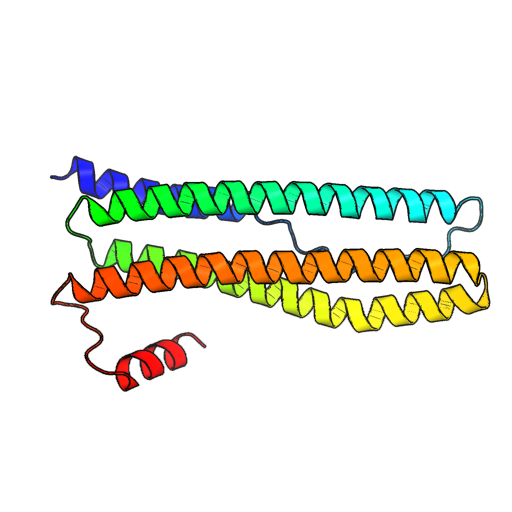44 97 LEU A C 1
ATOM 795 O O . LEU A 1 97 ? 5.121 -2.897 -0.979 1.00 82.44 97 LEU A O 1
ATOM 799 N N . GLU A 1 98 ? 6.796 -4.007 -1.958 1.00 85.12 98 GLU A N 1
ATOM 800 C CA . GLU A 1 98 ? 6.513 -5.281 -1.292 1.00 85.12 98 GLU A CA 1
ATOM 801 C C . GLU A 1 98 ? 6.830 -5.253 0.192 1.00 85.12 98 GLU A C 1
ATOM 803 O O . GLU A 1 98 ? 6.028 -5.705 1.015 1.00 85.12 98 GLU A O 1
ATOM 808 N N . ASN A 1 99 ? 7.978 -4.686 0.558 1.00 84.00 99 ASN A N 1
ATOM 809 C CA . ASN A 1 99 ? 8.341 -4.498 1.951 1.00 84.00 99 ASN A CA 1
ATOM 810 C C . ASN A 1 99 ? 7.293 -3.625 2.652 1.00 84.00 99 ASN A C 1
ATOM 812 O O . ASN A 1 99 ? 6.850 -3.958 3.754 1.00 84.00 99 ASN A O 1
ATOM 816 N N . LYS A 1 100 ? 6.814 -2.567 1.986 1.00 82.25 100 LYS A N 1
ATOM 817 C CA . LYS A 1 100 ? 5.736 -1.725 2.504 1.00 82.25 100 LYS A CA 1
ATOM 818 C C . LYS A 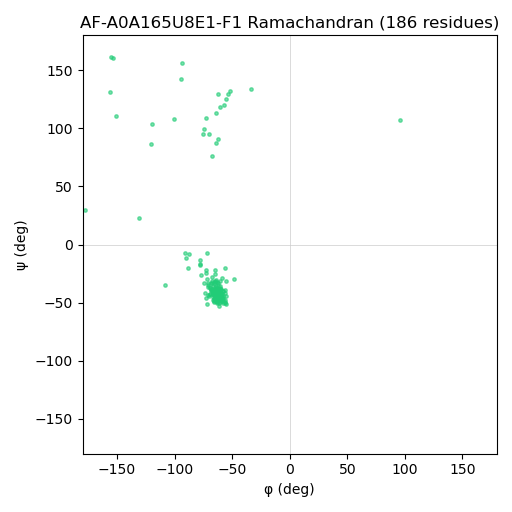1 100 ? 4.439 -2.510 2.714 1.00 82.25 100 LYS A C 1
ATOM 820 O O . LYS A 1 100 ? 3.912 -2.507 3.828 1.00 82.25 100 LYS A O 1
ATOM 825 N N . ALA A 1 101 ? 3.981 -3.259 1.709 1.00 83.56 101 ALA A N 1
ATOM 826 C CA . ALA A 1 101 ? 2.796 -4.113 1.821 1.00 83.56 101 ALA A CA 1
ATOM 827 C C . ALA A 1 101 ? 2.924 -5.125 2.976 1.00 83.56 101 ALA A C 1
ATOM 829 O O . ALA A 1 101 ? 1.991 -5.332 3.758 1.00 83.56 101 ALA A O 1
ATOM 830 N N . ASN A 1 102 ? 4.102 -5.731 3.133 1.00 83.31 102 ASN A N 1
ATOM 831 C CA . ASN A 1 102 ? 4.392 -6.685 4.200 1.00 83.31 102 ASN A CA 1
ATOM 832 C C . ASN A 1 102 ? 4.399 -6.032 5.588 1.00 83.31 102 ASN A C 1
ATOM 834 O O . ASN A 1 102 ? 3.888 -6.617 6.548 1.00 83.31 102 ASN A O 1
ATOM 838 N N . GLN A 1 103 ? 4.934 -4.817 5.716 1.00 81.69 103 GLN A N 1
ATOM 839 C CA . GLN A 1 103 ? 4.871 -4.041 6.955 1.00 81.69 103 GLN A CA 1
ATOM 840 C C . GLN A 1 103 ? 3.425 -3.697 7.326 1.00 81.69 103 GLN A C 1
ATOM 842 O O . GLN A 1 103 ? 3.028 -3.926 8.473 1.00 81.69 103 GLN A O 1
ATOM 847 N N . THR A 1 104 ? 2.618 -3.237 6.366 1.00 82.56 104 THR A N 1
ATOM 848 C CA . THR A 1 104 ? 1.196 -2.942 6.585 1.00 82.56 104 THR A CA 1
ATOM 849 C C . THR A 1 104 ? 0.424 -4.208 6.981 1.00 82.56 104 THR A C 1
ATOM 851 O O . THR A 1 104 ? -0.324 -4.194 7.960 1.00 82.56 104 THR A O 1
ATOM 854 N N . ARG A 1 105 ? 0.675 -5.357 6.337 1.00 83.06 105 ARG A N 1
ATOM 855 C CA . ARG A 1 105 ? 0.073 -6.651 6.724 1.00 83.06 105 ARG A CA 1
ATOM 856 C C . ARG A 1 105 ? 0.455 -7.091 8.135 1.00 83.06 105 ARG A C 1
ATOM 858 O O . ARG A 1 105 ? -0.402 -7.552 8.892 1.00 83.06 105 ARG A O 1
ATOM 865 N N . LYS A 1 106 ? 1.721 -6.926 8.528 1.00 82.88 106 LYS A N 1
ATOM 866 C CA . LYS A 1 106 ? 2.170 -7.190 9.907 1.00 82.88 106 LYS A CA 1
ATOM 867 C C . LYS A 1 106 ? 1.464 -6.263 10.902 1.00 82.88 106 LYS A C 1
ATOM 869 O O . LYS A 1 106 ? 1.049 -6.721 11.968 1.00 82.88 106 LYS A O 1
ATOM 874 N N . ALA A 1 107 ? 1.284 -4.986 10.559 1.00 76.69 107 ALA A N 1
ATOM 875 C CA . ALA A 1 107 ? 0.527 -4.038 11.375 1.00 76.69 107 ALA A CA 1
ATOM 876 C C . ALA A 1 107 ? -0.957 -4.433 11.493 1.00 76.69 107 ALA A C 1
ATOM 878 O O . ALA A 1 107 ? -1.499 -4.419 12.597 1.00 76.69 107 ALA A O 1
ATOM 879 N N . LEU A 1 108 ? -1.590 -4.881 10.403 1.00 81.38 108 LEU A N 1
ATOM 880 C CA . LEU A 1 108 ? -2.958 -5.411 10.390 1.00 81.38 108 LEU A CA 1
ATOM 881 C C . LEU A 1 108 ? -3.118 -6.639 11.300 1.00 81.38 108 LEU A C 1
ATOM 883 O O . LEU A 1 108 ? -4.079 -6.735 12.067 1.00 81.38 108 LEU A O 1
ATOM 887 N N . GLN A 1 109 ? -2.167 -7.574 11.260 1.00 80.00 109 GLN A N 1
ATOM 888 C CA . GLN A 1 109 ? -2.189 -8.753 12.130 1.00 80.00 109 GLN A CA 1
ATOM 889 C C . GLN A 1 109 ? -2.059 -8.369 13.609 1.00 80.00 109 GLN A C 1
ATO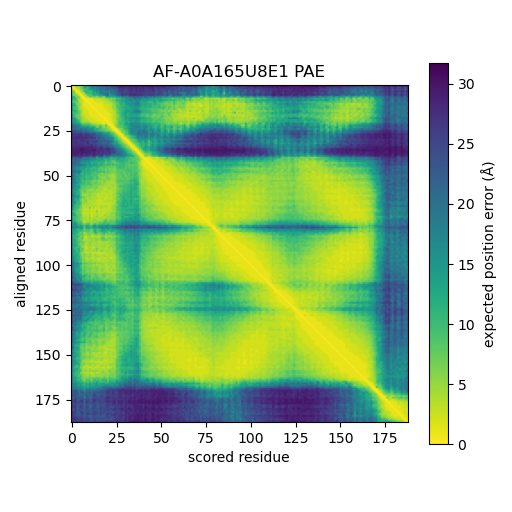M 891 O O . GLN A 1 109 ? -2.839 -8.846 14.437 1.00 80.00 109 GLN A O 1
ATOM 896 N N . LYS A 1 110 ? -1.126 -7.467 13.945 1.00 76.62 110 LYS A N 1
ATOM 897 C CA . LYS A 1 110 ? -0.947 -6.960 15.316 1.00 76.62 110 LYS A CA 1
ATOM 898 C C . LYS A 1 110 ? -2.174 -6.190 15.811 1.00 76.62 110 LYS A C 1
ATOM 900 O O . LYS A 1 110 ? -2.628 -6.410 16.937 1.00 76.62 110 LYS A O 1
ATOM 905 N N . SER A 1 111 ? -2.752 -5.336 14.965 1.00 72.25 111 SER A N 1
ATOM 906 C CA . SER A 1 111 ? -3.933 -4.545 15.313 1.00 72.25 111 SER A CA 1
ATOM 907 C C . SER A 1 111 ? -5.152 -5.434 15.555 1.00 72.25 111 SER A C 1
ATOM 909 O O . SER A 1 111 ? -5.967 -5.137 16.425 1.00 72.25 111 SER A O 1
ATOM 911 N N . LYS A 1 112 ? -5.275 -6.581 14.871 1.00 72.94 112 LYS A N 1
ATOM 912 C CA . LYS A 1 112 ? -6.397 -7.505 15.083 1.00 72.94 112 LYS A CA 1
ATOM 913 C C . LYS A 1 112 ? -6.527 -7.944 16.545 1.00 72.94 112 LYS A C 1
ATOM 915 O O . LYS A 1 112 ? -7.627 -7.884 17.097 1.00 72.94 112 LYS A O 1
ATOM 920 N N . SER A 1 113 ? -5.422 -8.344 17.167 1.00 73.38 113 SER A N 1
ATOM 921 C CA . SER A 1 113 ? -5.407 -8.837 18.548 1.00 73.38 113 SER A CA 1
ATOM 922 C C . SER A 1 113 ? -5.638 -7.713 19.562 1.00 73.38 113 SER A C 1
ATOM 924 O O . SER A 1 113 ? -6.558 -7.815 20.374 1.00 73.38 113 SER A O 1
ATOM 926 N N . SER A 1 114 ? -4.879 -6.616 19.460 1.00 71.75 114 SER A N 1
ATOM 927 C CA . SER A 1 114 ? -4.970 -5.479 20.393 1.00 71.75 114 SER A CA 1
ATOM 928 C C . SER A 1 114 ? -6.337 -4.782 20.331 1.00 71.75 114 SER A C 1
ATOM 930 O O . SER A 1 114 ? -6.990 -4.584 21.354 1.00 71.75 114 SER A O 1
ATOM 932 N N . LEU A 1 115 ? -6.858 -4.516 19.129 1.00 73.19 115 LEU A N 1
ATOM 933 C CA . LEU A 1 115 ? -8.143 -3.830 18.968 1.00 73.19 115 LEU A CA 1
ATOM 934 C C . LEU A 1 115 ? -9.328 -4.657 19.490 1.00 73.19 115 LEU A C 1
ATOM 936 O O . LEU A 1 115 ? -10.294 -4.096 20.005 1.00 73.19 115 LEU A O 1
ATOM 940 N N . ASN A 1 116 ? -9.268 -5.989 19.376 1.00 77.94 116 ASN A N 1
ATOM 941 C CA . ASN A 1 116 ? -10.299 -6.867 19.935 1.00 77.94 116 ASN A CA 1
ATOM 942 C C . ASN A 1 116 ? -10.271 -6.871 21.468 1.00 77.94 116 ASN A C 1
ATOM 944 O O . ASN A 1 116 ? -11.330 -6.933 22.092 1.00 77.94 116 ASN A O 1
ATOM 948 N N . GLN A 1 117 ? -9.080 -6.821 22.068 1.00 79.25 117 GLN A N 1
ATOM 949 C CA . GLN A 1 117 ? -8.928 -6.729 23.516 1.00 79.25 117 GLN A CA 1
ATOM 950 C C . GLN A 1 117 ? -9.516 -5.414 24.042 1.00 79.25 117 GLN A C 1
ATOM 952 O O . GLN A 1 117 ? -10.352 -5.445 24.939 1.00 79.25 117 GLN A O 1
ATOM 957 N N . HIS A 1 118 ? -9.204 -4.292 23.394 1.00 74.06 118 HIS A N 1
ATOM 958 C CA . HIS A 1 118 ? -9.730 -2.979 23.771 1.00 74.06 118 HIS A CA 1
ATOM 959 C C . HIS A 1 118 ? -11.265 -2.896 23.683 1.00 74.06 118 HIS A C 1
ATOM 961 O O . HIS A 1 118 ? -11.912 -2.336 24.564 1.00 74.06 118 HIS A O 1
ATOM 967 N N . VAL A 1 119 ? -11.882 -3.500 22.657 1.00 79.38 119 VAL A N 1
ATOM 968 C CA . VAL A 1 119 ? -13.354 -3.574 22.553 1.00 79.38 119 VAL A CA 1
ATOM 969 C C . VAL A 1 119 ? -13.951 -4.404 23.691 1.00 79.38 119 VAL A C 1
ATOM 971 O O . VAL A 1 119 ? -14.992 -4.030 24.231 1.00 79.38 119 VAL A O 1
ATOM 974 N N . LYS A 1 120 ? -13.310 -5.521 24.067 1.00 81.50 120 LYS A N 1
ATOM 975 C CA . LYS A 1 120 ? -13.757 -6.355 25.194 1.00 81.50 120 LYS A CA 1
ATOM 976 C C . LYS A 1 120 ? -13.668 -5.596 26.511 1.00 81.50 120 LYS A C 1
ATOM 978 O O . LYS A 1 120 ? -14.655 -5.569 27.238 1.00 81.50 120 LYS A O 1
ATOM 983 N N . GLU A 1 121 ? -12.535 -4.959 26.785 1.00 77.94 121 GLU A N 1
ATOM 984 C CA . GLU A 1 121 ? -12.334 -4.143 27.985 1.00 77.94 121 GLU A CA 1
ATOM 985 C C . GLU A 1 121 ? -13.371 -3.022 28.051 1.00 77.94 121 GLU A C 1
ATOM 987 O O . GLU A 1 121 ? -14.076 -2.893 29.049 1.00 77.94 121 GLU A O 1
ATOM 992 N N . LEU A 1 122 ? -13.578 -2.295 26.948 1.00 74.19 122 LEU A N 1
ATOM 993 C CA . LEU A 1 122 ? -14.560 -1.219 26.906 1.00 74.19 122 LEU A CA 1
ATOM 994 C C . LEU A 1 122 ? -16.002 -1.717 27.072 1.00 74.19 122 LEU A C 1
ATOM 996 O O . LEU A 1 122 ? -16.831 -1.024 27.663 1.00 74.19 122 LEU A O 1
ATOM 1000 N N . SER A 1 123 ? -16.317 -2.927 26.602 1.00 80.50 123 SER A N 1
ATOM 1001 C CA . SER A 1 123 ? -17.661 -3.504 26.725 1.00 80.50 123 SER A CA 1
ATOM 1002 C C . SER A 1 123 ? -18.092 -3.772 28.168 1.00 80.50 123 SER A C 1
ATOM 1004 O O . SER A 1 123 ? -19.297 -3.814 28.428 1.00 80.50 123 SER A O 1
ATOM 1006 N N . LEU A 1 124 ? -17.134 -3.893 29.097 1.00 81.44 124 LEU A N 1
ATOM 1007 C CA . LEU A 1 124 ? -17.404 -4.014 30.532 1.00 81.44 124 LEU A CA 1
ATOM 1008 C C . LEU A 1 124 ? -17.991 -2.719 31.113 1.00 81.44 124 LEU A C 1
ATOM 1010 O O . LEU A 1 124 ? -18.755 -2.774 32.073 1.00 81.44 124 LEU A O 1
ATOM 1014 N N . TYR A 1 125 ? -17.671 -1.572 30.507 1.00 77.88 125 TYR A N 1
ATOM 1015 C CA . TYR A 1 125 ? -18.060 -0.244 30.987 1.00 77.88 125 TYR A CA 1
ATOM 1016 C C . TYR A 1 125 ? -19.142 0.412 30.117 1.00 77.88 125 TYR A C 1
ATOM 1018 O O . TYR A 1 125 ? -20.006 1.119 30.628 1.00 77.88 125 TYR A O 1
ATOM 1026 N N . SER A 1 126 ? -19.129 0.187 28.797 1.00 78.38 126 SER A N 1
ATOM 1027 C CA . SER A 1 126 ? -20.096 0.772 27.864 1.00 78.38 126 SER A CA 1
ATOM 1028 C C . SER A 1 126 ? -20.335 -0.104 26.634 1.00 78.38 126 SER A C 1
ATOM 1030 O O . SER A 1 126 ? -19.510 -0.180 25.721 1.00 78.38 126 SER A O 1
ATOM 1032 N N . LYS A 1 127 ? -21.535 -0.695 26.539 1.00 80.00 127 LYS A N 1
ATOM 1033 C CA . LYS A 1 127 ? -21.970 -1.437 25.338 1.00 80.00 127 LYS A CA 1
ATOM 1034 C C . LYS A 1 127 ? -22.024 -0.544 24.093 1.00 80.00 127 LYS A C 1
ATOM 1036 O O . LYS A 1 127 ? -21.664 -0.981 23.000 1.00 80.00 127 LYS A O 1
ATOM 1041 N N . GLN A 1 128 ? -22.465 0.706 24.248 1.00 80.94 128 GLN A N 1
ATOM 1042 C CA . GLN A 1 128 ? -22.567 1.661 23.142 1.00 80.94 128 GLN A CA 1
ATOM 1043 C C . GLN A 1 128 ? -21.183 2.124 22.666 1.00 80.94 128 GLN A C 1
ATOM 1045 O O . GLN A 1 128 ? -20.933 2.130 21.460 1.00 80.94 128 GLN A O 1
ATOM 1050 N N . GLY A 1 129 ? -20.272 2.428 23.597 1.00 76.44 129 GLY A N 1
ATOM 1051 C CA . GLY A 1 129 ? -18.883 2.779 23.290 1.00 76.44 129 GLY A CA 1
ATOM 1052 C C . GLY A 1 129 ? -18.139 1.628 22.613 1.00 76.44 129 GLY A C 1
ATOM 1053 O O . GLY A 1 129 ? -17.528 1.824 21.565 1.00 76.44 129 GLY A O 1
ATOM 1054 N N . ALA A 1 130 ? -18.288 0.402 23.124 1.00 79.19 130 ALA A N 1
ATOM 1055 C CA . ALA A 1 130 ? -17.710 -0.796 22.515 1.00 79.19 130 ALA A CA 1
ATOM 1056 C C . ALA A 1 130 ? -18.223 -1.041 21.088 1.00 79.19 130 ALA A C 1
ATOM 1058 O O . ALA A 1 130 ? -17.444 -1.392 20.203 1.00 79.19 130 ALA A O 1
ATOM 1059 N N . SER A 1 131 ? -19.516 -0.813 20.831 1.00 83.19 131 SER A N 1
ATOM 1060 C CA . SER A 1 131 ? -20.090 -0.927 19.484 1.00 83.19 131 SER A CA 1
ATOM 1061 C C . SER A 1 131 ? -19.493 0.095 18.509 1.00 83.19 131 SER A C 1
ATOM 1063 O O . SER A 1 131 ? -19.107 -0.273 17.396 1.00 83.19 131 SER A O 1
ATOM 1065 N N . LYS A 1 132 ? -19.354 1.363 18.924 1.00 80.50 132 LYS A N 1
ATOM 1066 C CA . LYS A 1 132 ? -18.710 2.415 18.117 1.00 80.50 132 LYS A CA 1
ATOM 1067 C C . LYS A 1 132 ? -17.236 2.104 17.853 1.00 80.50 132 LYS A C 1
ATOM 1069 O O . LYS A 1 132 ? -16.825 2.065 16.697 1.00 80.50 132 LYS A O 1
ATOM 1074 N N . MET A 1 133 ? -16.479 1.763 18.894 1.00 80.19 133 MET A N 1
ATOM 1075 C CA . MET A 1 133 ? -15.069 1.385 18.778 1.00 80.19 133 MET A CA 1
ATOM 1076 C C . MET A 1 133 ? -14.874 0.179 17.849 1.00 80.19 133 MET A C 1
ATOM 1078 O O . MET A 1 133 ? -13.963 0.163 17.027 1.00 80.19 133 MET A O 1
ATOM 1082 N N . ASN A 1 134 ? -15.754 -0.822 17.915 1.00 82.94 134 ASN A N 1
ATOM 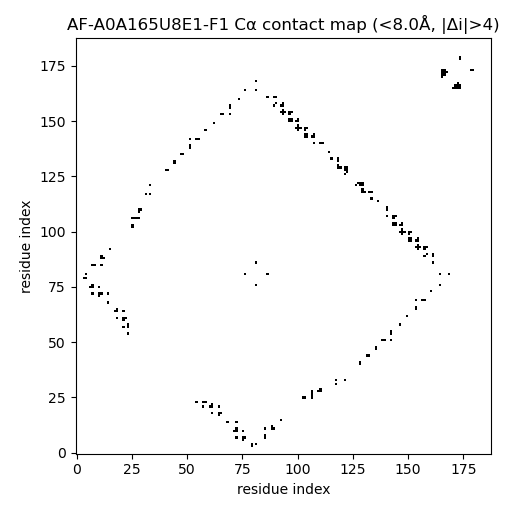1083 C CA . ASN A 1 134 ? -15.688 -1.978 17.025 1.00 82.94 134 ASN A CA 1
ATOM 1084 C C . ASN A 1 134 ? -15.913 -1.596 15.550 1.00 82.94 134 ASN A C 1
ATOM 1086 O O . ASN A 1 134 ? -15.229 -2.117 14.667 1.00 82.94 134 ASN A O 1
ATOM 1090 N N . LYS A 1 135 ? -16.830 -0.659 15.267 1.00 85.12 135 LYS A N 1
ATOM 1091 C CA . LYS A 1 135 ? -17.028 -0.126 13.907 1.00 85.12 135 LYS A CA 1
ATOM 1092 C C . LYS A 1 135 ? -15.778 0.595 13.401 1.00 85.12 135 LYS A C 1
ATOM 1094 O O . LYS A 1 135 ? -15.362 0.342 12.274 1.00 85.12 135 LYS A O 1
ATOM 1099 N N . GLN A 1 136 ? -15.148 1.416 14.236 1.00 79.12 136 GLN A N 1
ATOM 1100 C CA . GLN A 1 136 ? -13.898 2.106 13.900 1.00 79.12 136 GLN A CA 1
ATOM 1101 C C . GLN A 1 136 ? -12.757 1.133 13.633 1.00 79.12 136 GLN A C 1
ATOM 1103 O O . GLN A 1 136 ? -12.075 1.228 12.618 1.00 79.12 136 GLN A O 1
ATOM 1108 N N . ASN A 1 137 ? -12.603 0.129 14.496 1.00 81.19 137 ASN A N 1
ATOM 1109 C CA . ASN A 1 137 ? -11.593 -0.911 14.332 1.00 81.19 137 ASN A CA 1
ATOM 1110 C C . ASN A 1 137 ? -11.792 -1.684 13.027 1.00 81.19 137 ASN A C 1
ATOM 1112 O O . ASN A 1 137 ? -10.816 -2.033 12.369 1.00 81.19 137 ASN A O 1
ATOM 1116 N N . LYS A 1 138 ? -13.045 -1.936 12.629 1.00 85.06 138 LYS A N 1
ATOM 1117 C CA . LYS A 1 138 ? -13.354 -2.532 11.327 1.00 85.06 138 LYS A CA 1
ATOM 1118 C C . LYS A 1 138 ? -12.937 -1.613 10.174 1.00 85.06 138 LYS A C 1
ATOM 1120 O O . LYS A 1 138 ? -12.283 -2.089 9.256 1.00 85.06 138 LYS A O 1
ATOM 1125 N N . ARG A 1 139 ? -13.268 -0.318 10.229 1.00 83.94 139 ARG A N 1
ATOM 1126 C CA . ARG A 1 139 ? -12.869 0.658 9.197 1.00 83.94 139 ARG A CA 1
ATOM 1127 C C . ARG A 1 139 ? -11.346 0.750 9.055 1.00 83.94 139 ARG A C 1
ATOM 1129 O O . ARG A 1 139 ? -10.843 0.642 7.947 1.00 83.94 139 ARG A O 1
ATOM 1136 N N . LEU A 1 140 ? -10.620 0.860 10.168 1.00 82.88 140 LEU A N 1
ATOM 1137 C CA . LEU A 1 140 ? -9.155 0.899 10.168 1.00 82.88 140 LEU A CA 1
ATOM 1138 C C . LEU A 1 140 ? -8.536 -0.376 9.581 1.00 82.88 140 LEU A C 1
ATOM 1140 O O . LEU A 1 140 ? -7.555 -0.305 8.851 1.00 82.88 140 LEU A O 1
ATOM 1144 N N . ARG A 1 141 ? -9.102 -1.551 9.887 1.00 82.69 141 ARG A N 1
ATOM 1145 C CA . ARG A 1 141 ? -8.643 -2.816 9.291 1.00 82.69 141 ARG A CA 1
ATOM 1146 C C . ARG A 1 141 ? -8.845 -2.839 7.783 1.00 82.69 141 ARG A C 1
ATOM 1148 O O . ARG A 1 141 ? -7.913 -3.206 7.083 1.00 82.69 141 ARG A O 1
ATOM 1155 N N . ASN A 1 142 ? -10.018 -2.422 7.312 1.00 86.19 142 ASN A N 1
ATOM 1156 C CA . ASN A 1 142 ? -10.292 -2.321 5.880 1.00 86.19 142 ASN A CA 1
ATOM 1157 C C . ASN A 1 142 ? -9.315 -1.353 5.196 1.00 86.19 142 ASN A C 1
ATOM 1159 O O . ASN A 1 142 ? -8.856 -1.635 4.098 1.00 86.19 142 ASN A O 1
ATOM 1163 N N . TRP A 1 143 ? -8.967 -0.241 5.853 1.00 87.56 143 TRP A N 1
ATOM 1164 C CA . TRP A 1 143 ? -7.968 0.693 5.335 1.00 87.56 143 TRP A CA 1
ATOM 1165 C C . TRP A 1 143 ? -6.571 0.059 5.244 1.00 87.56 143 TRP A C 1
ATOM 1167 O O . TRP A 1 143 ? -5.945 0.120 4.194 1.00 87.56 143 TRP A O 1
ATOM 1177 N N . LEU A 1 144 ? -6.102 -0.606 6.308 1.00 83.94 144 LEU A N 1
ATOM 1178 C CA . LEU A 1 144 ? -4.811 -1.312 6.304 1.00 83.94 144 LEU A CA 1
ATOM 1179 C C . LEU A 1 144 ? -4.755 -2.421 5.237 1.00 83.94 144 LEU A C 1
ATOM 1181 O O . LEU A 1 144 ? -3.703 -2.678 4.660 1.00 83.94 144 LEU A O 1
ATOM 1185 N N . GLU A 1 145 ? -5.871 -3.109 5.000 1.00 88.00 145 GLU A N 1
ATOM 1186 C CA . GLU A 1 145 ? -5.986 -4.110 3.938 1.00 88.00 145 GLU A CA 1
ATOM 1187 C C . GLU A 1 145 ? -5.869 -3.457 2.555 1.00 88.00 145 GLU A C 1
ATOM 1189 O O . GLU A 1 145 ? -5.024 -3.875 1.766 1.00 88.00 145 GLU A O 1
ATOM 1194 N N . ALA A 1 146 ? -6.612 -2.374 2.314 1.00 87.88 146 ALA A N 1
ATOM 1195 C CA . ALA A 1 146 ? -6.565 -1.628 1.059 1.00 87.88 146 ALA A CA 1
ATOM 1196 C C . ALA A 1 146 ? -5.183 -1.004 0.777 1.00 87.88 146 ALA A C 1
ATOM 1198 O O . ALA A 1 146 ? -4.706 -1.074 -0.352 1.00 87.88 146 ALA A O 1
ATOM 1199 N N . ASP A 1 147 ? -4.497 -0.461 1.788 1.00 86.12 147 ASP A N 1
ATOM 1200 C CA . ASP A 1 147 ? -3.127 0.065 1.660 1.00 86.12 147 ASP A CA 1
ATOM 1201 C C . ASP A 1 147 ? -2.131 -1.030 1.241 1.00 86.12 147 ASP A C 1
ATOM 1203 O O . ASP A 1 147 ? -1.344 -0.862 0.304 1.00 86.12 147 ASP A O 1
ATOM 1207 N N . ALA A 1 148 ? -2.207 -2.199 1.886 1.00 86.94 148 ALA A N 1
ATOM 1208 C CA . ALA A 1 148 ? -1.364 -3.335 1.530 1.00 86.94 148 ALA A CA 1
ATOM 1209 C C . ALA A 1 148 ? -1.661 -3.865 0.117 1.00 86.94 148 ALA A C 1
ATOM 1211 O O . ALA A 1 148 ? -0.736 -4.250 -0.604 1.00 86.94 148 ALA A O 1
ATOM 1212 N N . GLU A 1 149 ? -2.934 -3.904 -0.279 1.00 88.12 149 GLU A N 1
ATOM 1213 C CA . GLU A 1 149 ? -3.360 -4.311 -1.620 1.00 88.12 149 GLU A CA 1
ATOM 1214 C C . GLU A 1 149 ? -2.909 -3.322 -2.694 1.00 88.12 149 GLU A C 1
ATOM 1216 O O . GLU A 1 149 ? -2.405 -3.756 -3.730 1.00 88.12 149 GLU A O 1
ATOM 1221 N N . ALA A 1 150 ? -3.012 -2.016 -2.443 1.00 86.19 150 ALA A N 1
ATOM 1222 C CA . ALA A 1 150 ? -2.546 -0.985 -3.363 1.00 86.19 150 ALA A CA 1
ATOM 1223 C C . ALA A 1 150 ? -1.032 -1.098 -3.597 1.00 86.19 150 ALA A C 1
ATOM 1225 O O . ALA A 1 150 ? -0.586 -1.150 -4.745 1.00 86.19 150 ALA A O 1
ATOM 1226 N N . CYS A 1 151 ? -0.238 -1.236 -2.530 1.00 86.38 151 CYS A N 1
ATOM 1227 C CA . CYS A 1 151 ? 1.206 -1.454 -2.647 1.00 86.38 151 CYS A CA 1
ATOM 1228 C C . CYS A 1 151 ? 1.531 -2.714 -3.473 1.00 86.38 151 CYS A C 1
ATOM 1230 O O . CYS A 1 151 ? 2.358 -2.666 -4.385 1.00 86.38 151 CYS A O 1
ATOM 1232 N N . LEU A 1 152 ? 0.840 -3.830 -3.208 1.00 87.31 152 LEU A N 1
ATOM 1233 C CA . LEU A 1 152 ? 1.048 -5.083 -3.938 1.00 87.31 152 LEU A CA 1
ATOM 1234 C C . LEU A 1 152 ? 0.624 -4.987 -5.410 1.00 87.31 152 LEU A C 1
ATOM 1236 O O . LEU A 1 152 ? 1.307 -5.525 -6.279 1.00 87.31 152 LEU A O 1
ATOM 1240 N N . LYS A 1 153 ? -0.481 -4.295 -5.707 1.00 88.38 153 LYS A N 1
ATOM 1241 C CA . LYS A 1 153 ? -0.948 -4.043 -7.076 1.00 88.38 153 LYS A CA 1
ATOM 1242 C C . LYS A 1 153 ? 0.149 -3.370 -7.897 1.00 88.38 153 LYS A C 1
ATOM 1244 O O . LYS A 1 153 ? 0.470 -3.852 -8.980 1.00 88.38 153 LYS A O 1
ATOM 1249 N N . TYR A 1 154 ? 0.740 -2.288 -7.390 1.00 86.06 154 TYR A N 1
ATOM 1250 C CA . TYR A 1 154 ? 1.784 -1.572 -8.126 1.00 86.06 154 TYR A CA 1
ATOM 1251 C C . TYR A 1 154 ? 3.093 -2.362 -8.201 1.00 86.06 154 TYR A C 1
ATOM 1253 O O . TYR A 1 154 ? 3.717 -2.364 -9.259 1.00 86.06 154 TYR A O 1
ATOM 1261 N N . ALA A 1 155 ? 3.459 -3.125 -7.166 1.00 87.31 155 ALA A N 1
ATOM 1262 C CA . ALA A 1 155 ? 4.585 -4.058 -7.252 1.00 87.31 155 ALA A CA 1
ATOM 1263 C C . ALA A 1 155 ? 4.395 -5.082 -8.388 1.00 87.31 155 ALA A C 1
ATOM 1265 O O . ALA A 1 155 ? 5.305 -5.309 -9.182 1.00 87.31 155 ALA A O 1
ATOM 1266 N N . LEU A 1 156 ? 3.193 -5.656 -8.527 1.00 83.06 156 LEU A N 1
ATOM 1267 C CA . LEU A 1 156 ? 2.868 -6.583 -9.617 1.00 83.06 156 LEU A CA 1
ATOM 1268 C C . LEU A 1 156 ? 2.916 -5.913 -10.997 1.00 83.06 156 LEU A C 1
ATOM 1270 O O . LEU A 1 156 ? 3.386 -6.532 -11.951 1.00 83.06 156 LEU A O 1
ATOM 1274 N N . LEU A 1 157 ? 2.466 -4.661 -11.110 1.00 85.56 157 LEU A N 1
ATOM 1275 C CA . LEU A 1 157 ? 2.551 -3.899 -12.358 1.00 85.56 157 LEU A CA 1
ATOM 1276 C C . LEU A 1 157 ? 4.010 -3.646 -12.766 1.00 85.56 157 LEU A C 1
ATOM 1278 O O . LEU A 1 157 ? 4.369 -3.892 -13.918 1.00 85.56 157 LEU A O 1
ATOM 1282 N N . TYR A 1 158 ? 4.869 -3.235 -11.830 1.00 86.94 158 TYR A N 1
ATOM 1283 C CA . TYR A 1 158 ? 6.299 -3.066 -12.101 1.00 86.94 158 TYR A CA 1
ATOM 1284 C C . TYR A 1 158 ? 7.002 -4.398 -12.395 1.00 86.94 158 TYR A C 1
ATOM 1286 O O . TYR A 1 158 ? 7.839 -4.448 -13.291 1.00 86.94 158 TYR A O 1
ATOM 1294 N N . ARG A 1 159 ? 6.619 -5.505 -11.740 1.00 82.19 159 ARG A N 1
ATOM 1295 C CA . ARG A 1 159 ? 7.105 -6.856 -12.089 1.00 82.19 159 ARG A CA 1
ATOM 1296 C C . ARG A 1 159 ? 6.733 -7.255 -13.516 1.00 82.19 159 ARG A C 1
ATOM 1298 O O . ARG A 1 159 ? 7.562 -7.825 -14.221 1.00 82.19 159 ARG A O 1
ATOM 1305 N N . ALA A 1 160 ? 5.503 -6.968 -13.944 1.00 81.94 160 ALA A N 1
ATOM 1306 C CA . ALA A 1 160 ? 5.058 -7.244 -15.308 1.00 81.94 160 ALA A CA 1
ATOM 1307 C C . ALA A 1 160 ? 5.852 -6.418 -16.331 1.00 81.94 160 ALA A C 1
ATOM 1309 O O . ALA A 1 160 ? 6.289 -6.960 -17.343 1.00 81.94 160 ALA A O 1
ATOM 1310 N N . LEU A 1 161 ? 6.099 -5.140 -16.025 1.00 85.06 161 LEU A N 1
ATOM 1311 C CA . LEU A 1 161 ? 6.956 -4.277 -16.834 1.00 85.06 161 LEU A CA 1
ATOM 1312 C C . LEU A 1 161 ? 8.380 -4.840 -16.916 1.00 85.06 161 LEU A C 1
ATOM 1314 O O . LEU A 1 161 ? 8.899 -5.039 -18.005 1.00 85.06 161 LEU A O 1
ATOM 1318 N N . ARG A 1 162 ? 8.982 -5.195 -15.780 1.00 85.00 162 ARG A N 1
ATOM 1319 C CA . ARG A 1 162 ? 10.320 -5.793 -15.712 1.00 85.00 162 ARG A CA 1
ATOM 1320 C C . ARG A 1 162 ? 10.442 -7.062 -16.562 1.00 85.00 162 ARG A C 1
ATOM 1322 O O . ARG A 1 162 ? 11.422 -7.213 -17.282 1.00 85.00 162 ARG A O 1
ATOM 1329 N N . ALA A 1 163 ? 9.448 -7.953 -16.509 1.00 79.81 163 ALA A N 1
ATOM 1330 C CA . ALA A 1 163 ? 9.423 -9.174 -17.316 1.00 79.81 163 ALA A CA 1
ATOM 1331 C C . ALA A 1 163 ? 9.375 -8.885 -18.829 1.00 79.81 163 ALA A C 1
ATOM 1333 O O . ALA A 1 163 ? 10.150 -9.470 -19.582 1.00 79.81 163 ALA A O 1
ATOM 1334 N N . ASP A 1 164 ? 8.526 -7.946 -19.261 1.00 79.44 164 ASP A N 1
ATOM 1335 C CA . ASP A 1 164 ? 8.430 -7.528 -20.669 1.00 79.44 164 ASP A CA 1
ATOM 1336 C C . ASP A 1 164 ? 9.744 -6.913 -21.187 1.00 79.44 164 ASP A C 1
ATOM 1338 O O . ASP A 1 164 ? 10.131 -7.120 -22.338 1.00 79.44 164 ASP A O 1
ATOM 1342 N N . LEU A 1 165 ? 10.471 -6.194 -20.329 1.00 76.25 165 LEU A N 1
ATOM 1343 C CA . LEU A 1 165 ? 11.764 -5.601 -20.675 1.00 76.25 165 LEU A CA 1
ATOM 1344 C C . LEU A 1 165 ? 12.880 -6.648 -20.763 1.00 76.25 165 LEU A C 1
ATOM 1346 O O . LEU A 1 165 ? 13.653 -6.623 -21.720 1.00 76.25 165 LEU A O 1
ATOM 1350 N N . SER A 1 166 ? 12.922 -7.606 -19.833 1.00 69.56 166 SER A N 1
ATOM 1351 C CA . SER A 1 166 ? 13.875 -8.725 -19.855 1.00 69.56 166 SER A CA 1
ATOM 1352 C C . SER A 1 166 ? 13.744 -9.615 -21.096 1.00 69.56 166 SER A C 1
ATOM 1354 O O . SER A 1 166 ? 14.737 -10.164 -21.567 1.00 69.56 166 SER A O 1
ATOM 1356 N N . ASP A 1 167 ? 12.541 -9.751 -21.658 1.00 65.44 167 ASP A N 1
ATOM 1357 C CA . ASP A 1 167 ? 12.323 -10.492 -22.907 1.00 65.44 167 ASP A CA 1
ATOM 1358 C C . ASP A 1 167 ? 12.848 -9.745 -24.147 1.00 65.44 167 ASP A C 1
ATOM 1360 O O . ASP A 1 167 ? 13.181 -10.377 -25.159 1.00 65.44 167 ASP A O 1
ATOM 1364 N N . LYS A 1 168 ? 12.956 -8.411 -24.058 1.00 63.22 168 LYS A N 1
ATOM 1365 C CA . LYS A 1 168 ? 13.453 -7.512 -25.113 1.00 63.22 168 LYS A CA 1
ATOM 1366 C C . LYS A 1 168 ? 14.973 -7.318 -25.072 1.00 63.22 168 LYS A C 1
ATOM 1368 O O . LYS A 1 168 ? 15.556 -6.955 -26.093 1.00 63.22 168 LYS A O 1
ATOM 1373 N N . THR A 1 169 ? 15.627 -7.591 -23.943 1.00 57.81 169 THR A N 1
ATOM 1374 C CA . THR A 1 169 ? 17.090 -7.594 -23.800 1.00 57.81 169 THR A CA 1
ATOM 1375 C C . THR A 1 169 ? 17.624 -9.029 -23.848 1.00 57.81 169 THR A C 1
ATOM 1377 O O . THR A 1 169 ? 17.460 -9.798 -22.907 1.00 57.81 169 THR A O 1
ATOM 1380 N N . GLU A 1 170 ? 18.300 -9.422 -24.936 1.00 52.34 170 GLU A N 1
ATOM 1381 C CA . GLU A 1 170 ? 18.821 -10.796 -25.106 1.00 52.34 170 GLU A CA 1
ATOM 1382 C C . GLU A 1 170 ? 19.757 -11.271 -23.970 1.00 52.34 170 GLU A C 1
ATOM 1384 O O . GLU A 1 170 ? 19.912 -12.479 -23.772 1.00 52.34 170 GLU A O 1
ATOM 1389 N N . GLU A 1 171 ? 20.334 -10.349 -23.193 1.00 45.62 171 GLU A N 1
ATOM 1390 C CA . GLU A 1 171 ? 21.235 -10.630 -22.066 1.00 45.62 171 GLU A CA 1
ATOM 1391 C C . GLU A 1 171 ? 20.529 -11.086 -20.773 1.00 45.62 171 GLU A C 1
ATOM 1393 O O . GLU A 1 171 ? 21.171 -11.695 -19.919 1.00 45.62 171 GLU A O 1
ATOM 1398 N N . THR A 1 172 ? 19.218 -10.866 -20.627 1.00 47.88 172 THR A N 1
ATOM 1399 C CA . THR A 1 172 ? 18.465 -11.092 -19.370 1.00 47.88 172 THR A CA 1
ATOM 1400 C C . THR A 1 172 ? 17.177 -11.893 -19.562 1.00 47.88 172 THR A C 1
ATOM 1402 O O . THR A 1 172 ? 16.285 -11.864 -18.715 1.00 47.88 172 THR A O 1
ATOM 1405 N N . LYS A 1 173 ? 17.085 -12.677 -20.642 1.00 47.16 173 LYS A N 1
ATOM 1406 C CA . LYS A 1 173 ? 15.973 -13.615 -20.843 1.00 47.16 173 LYS A CA 1
ATOM 1407 C C . LYS A 1 173 ? 15.872 -14.593 -19.675 1.00 47.16 173 LYS A C 1
ATOM 1409 O O . LYS A 1 173 ? 16.783 -15.393 -19.455 1.00 47.16 173 LYS A O 1
ATOM 1414 N N . ILE A 1 174 ? 14.734 -14.589 -18.986 1.00 50.06 174 ILE A N 1
ATOM 1415 C CA . ILE A 1 174 ? 14.375 -15.666 -18.064 1.00 50.06 174 ILE A CA 1
ATOM 1416 C C . ILE A 1 174 ? 13.958 -16.849 -18.936 1.00 50.06 174 ILE A C 1
ATOM 1418 O O . ILE A 1 174 ? 12.870 -16.883 -19.503 1.00 50.06 174 ILE A O 1
ATOM 1422 N N . LYS A 1 175 ? 14.879 -17.795 -19.130 1.00 47.47 175 LYS A N 1
ATOM 1423 C CA . LYS A 1 175 ? 14.727 -18.854 -20.140 1.00 47.47 175 LYS A CA 1
ATOM 1424 C C . LYS A 1 175 ? 13.782 -19.968 -19.700 1.00 47.47 175 LYS A C 1
ATOM 1426 O O . LYS A 1 175 ? 13.397 -20.791 -20.529 1.00 47.47 175 LYS A O 1
ATOM 1431 N N . SER A 1 176 ? 13.424 -20.021 -18.419 1.00 50.00 176 SER A N 1
ATOM 1432 C CA . SER A 1 176 ? 12.583 -21.076 -17.870 1.00 50.00 176 SER A CA 1
ATOM 1433 C C . SER A 1 176 ? 11.827 -20.635 -16.616 1.00 50.00 176 SER A C 1
ATOM 1435 O O . SER A 1 176 ? 12.192 -19.676 -15.941 1.00 50.00 176 SER A O 1
ATOM 1437 N N . ARG A 1 177 ? 10.767 -21.378 -16.284 1.00 47.50 177 ARG A N 1
ATOM 1438 C CA . ARG A 1 177 ? 9.997 -21.192 -15.046 1.00 47.50 177 ARG A CA 1
ATOM 1439 C C . ARG A 1 177 ? 10.853 -21.427 -13.791 1.00 47.50 177 ARG A C 1
ATOM 1441 O O . ARG A 1 177 ? 10.694 -20.704 -12.820 1.00 47.50 177 ARG A O 1
ATOM 1448 N N . ASP A 1 178 ? 11.819 -22.340 -13.867 1.00 51.25 178 ASP A N 1
ATOM 1449 C CA . ASP A 1 178 ? 12.779 -22.615 -12.790 1.00 51.25 178 ASP A CA 1
ATOM 1450 C C . ASP A 1 178 ? 13.743 -21.443 -12.531 1.00 51.25 178 ASP A C 1
ATOM 1452 O O . ASP A 1 178 ? 14.167 -21.231 -11.396 1.00 51.25 178 ASP A O 1
ATOM 1456 N N . ASP A 1 179 ? 14.096 -20.662 -13.559 1.00 50.69 179 ASP A N 1
ATOM 1457 C CA . ASP A 1 179 ? 14.920 -19.453 -13.394 1.00 50.69 179 ASP A CA 1
ATOM 1458 C C . ASP A 1 179 ? 14.129 -18.321 -12.718 1.00 50.69 179 ASP A C 1
ATOM 1460 O O . ASP A 1 179 ? 14.697 -17.511 -11.985 1.00 50.69 179 ASP A O 1
ATOM 1464 N N . LEU A 1 180 ? 12.810 -18.299 -12.935 1.00 45.75 180 LEU A N 1
ATOM 1465 C CA . LEU A 1 180 ? 11.868 -17.403 -12.269 1.00 45.75 180 LEU A CA 1
ATOM 1466 C C . LEU A 1 180 ? 11.781 -17.755 -10.770 1.00 45.75 180 LEU A C 1
ATOM 1468 O O . LEU A 1 180 ? 11.938 -16.877 -9.926 1.00 45.75 180 LEU A O 1
ATOM 1472 N N . ASP A 1 181 ? 11.628 -19.042 -10.442 1.00 56.25 181 ASP A N 1
ATOM 1473 C CA . ASP A 1 181 ? 11.541 -19.533 -9.060 1.00 56.25 181 ASP A CA 1
ATOM 1474 C C . ASP A 1 181 ? 12.868 -19.351 -8.293 1.00 56.25 181 ASP A C 1
ATOM 1476 O O . ASP A 1 181 ? 12.861 -18.841 -7.176 1.00 56.25 181 ASP A O 1
ATOM 1480 N N . LYS A 1 182 ? 14.031 -19.623 -8.908 1.00 56.69 182 LYS A N 1
ATOM 1481 C CA . LYS A 1 182 ? 15.355 -19.353 -8.298 1.00 56.69 182 LYS A CA 1
ATOM 1482 C C . LYS A 1 182 ? 15.629 -17.871 -8.052 1.00 56.69 182 LYS A C 1
ATOM 1484 O O . LYS A 1 182 ? 16.390 -17.524 -7.148 1.00 56.69 182 LYS A O 1
ATOM 1489 N N . PHE A 1 183 ? 15.074 -16.996 -8.885 1.00 49.31 183 PHE A N 1
ATOM 1490 C CA . PHE A 1 183 ? 15.155 -15.558 -8.662 1.00 49.31 183 PHE A CA 1
ATOM 1491 C C . PHE A 1 183 ? 14.313 -15.150 -7.443 1.00 49.31 183 PHE A C 1
ATOM 1493 O O . PHE A 1 183 ? 14.801 -14.394 -6.606 1.00 49.31 183 PHE A O 1
ATOM 1500 N N . PHE A 1 184 ? 13.104 -15.703 -7.292 1.00 49.75 184 PHE A N 1
ATOM 1501 C CA . PHE A 1 184 ? 12.267 -15.469 -6.110 1.00 49.75 184 PHE A CA 1
ATOM 1502 C C . PHE A 1 184 ? 12.866 -16.058 -4.826 1.00 49.75 184 PHE A C 1
ATOM 1504 O O . PHE A 1 184 ? 12.857 -15.380 -3.803 1.00 49.75 184 PHE A O 1
ATOM 1511 N N . ASP A 1 185 ? 13.468 -17.246 -4.887 1.00 56.66 185 ASP A N 1
ATOM 1512 C CA . ASP A 1 185 ? 14.137 -17.877 -3.740 1.00 56.66 185 ASP A CA 1
ATOM 1513 C C . ASP A 1 185 ? 15.367 -17.084 -3.249 1.00 56.66 185 ASP A C 1
ATOM 1515 O O . ASP A 1 185 ? 15.726 -17.155 -2.075 1.00 56.66 185 ASP A O 1
ATOM 1519 N N . ASN A 1 186 ? 16.008 -16.294 -4.119 1.00 43.56 186 ASN A N 1
ATOM 1520 C CA . ASN A 1 186 ? 17.144 -15.435 -3.758 1.00 43.56 186 ASN A CA 1
ATOM 1521 C C . ASN A 1 186 ? 16.742 -14.040 -3.243 1.00 43.56 186 ASN A C 1
ATOM 1523 O O . ASN A 1 186 ? 17.610 -13.303 -2.772 1.00 43.56 186 ASN A O 1
ATOM 1527 N N . LEU A 1 187 ? 15.461 -13.667 -3.324 1.00 40.88 187 LEU A N 1
ATOM 1528 C CA . LEU A 1 187 ? 14.943 -12.390 -2.815 1.00 40.88 187 LEU A CA 1
ATOM 1529 C C . LEU A 1 187 ? 14.460 -12.460 -1.352 1.00 40.88 187 LEU A C 1
ATOM 1531 O O . LEU A 1 187 ? 14.305 -11.405 -0.734 1.00 40.88 187 LEU A O 1
ATOM 1535 N N . GLY A 1 188 ? 14.325 -13.667 -0.784 1.00 34.38 188 GLY A N 1
ATOM 1536 C CA . GLY A 1 188 ? 14.004 -13.903 0.632 1.00 34.38 188 GLY A CA 1
ATOM 1537 C C . GLY A 1 188 ? 12.527 -14.124 0.930 1.00 34.38 188 GLY A C 1
ATOM 1538 O O . GLY A 1 188 ? 11.724 -13.185 0.735 1.00 34.38 188 GLY A O 1
#